Protein AF-A0AAX2A6G3-F1 (afdb_monomer)

Sequence (186 aa):
MTLNGLLEFLHQTSGLFVMLFVLLPIILYLEKKDNIRLNKNKDKYKNYLMSELENGHINSSNDLRRIYGTVLNKRYFFLEDWSNECLIEYSQQKEFDEIKYKILYDTIYNFSVEEPFSTLPEDERNLLEDIKEYKDKDNTIFNEKLIQLSKVVKLRYDKQNKTEKINKYLTYFSIIITTISIFKSI

Mean predicted aligned error: 16.27 Å

Solvent-accessible surface area (backbone atoms only — not comparable to full-atom values): 10393 Å² total; per-residue (Å²): 135,53,76,65,60,54,50,52,49,51,54,56,51,47,52,53,49,48,47,56,70,54,47,46,59,49,51,54,49,49,52,50,50,52,51,53,51,50,50,55,38,50,53,49,35,49,54,51,50,53,52,35,51,75,71,67,65,58,84,41,40,64,43,56,52,51,54,42,38,76,61,42,87,78,70,68,84,55,50,64,62,54,50,52,51,47,53,56,54,51,76,67,40,93,83,65,52,69,66,60,49,48,47,52,48,54,25,57,70,62,43,71,70,69,57,86,49,70,89,44,59,65,74,61,27,54,45,52,52,50,34,64,63,22,62,89,72,35,69,67,63,24,52,54,38,51,52,52,49,52,51,55,52,49,53,50,50,52,52,49,50,51,52,51,52,51,50,52,51,50,51,53,51,49,51,52,51,54,54,53,52,54,66,72,73,108

Structure (mmCIF, N/CA/C/O backbone):
data_AF-A0AAX2A6G3-F1
#
_entry.id   AF-A0AAX2A6G3-F1
#
loop_
_atom_site.group_PDB
_atom_site.id
_atom_site.type_symbol
_atom_site.label_atom_id
_atom_site.label_alt_id
_atom_site.label_comp_id
_atom_site.label_asym_id
_atom_site.label_entity_id
_atom_site.label_seq_id
_atom_site.pdbx_PDB_ins_code
_atom_site.Cartn_x
_atom_site.Cartn_y
_atom_site.Cartn_z
_atom_site.occupancy
_atom_site.B_iso_or_equiv
_atom_site.auth_seq_id
_atom_site.auth_comp_id
_atom_site.auth_asym_id
_atom_site.auth_atom_id
_atom_site.pdbx_PDB_model_num
ATOM 1 N N . MET A 1 1 ? 45.365 -22.986 -26.863 1.00 52.44 1 MET A N 1
ATOM 2 C CA . MET A 1 1 ? 44.795 -21.806 -26.179 1.00 52.44 1 MET A CA 1
ATOM 3 C C . MET A 1 1 ? 45.907 -20.773 -26.071 1.00 52.44 1 MET A C 1
ATOM 5 O O . MET A 1 1 ? 46.951 -21.102 -25.525 1.00 52.44 1 MET A O 1
ATOM 9 N N . THR A 1 2 ? 45.773 -19.612 -26.714 1.00 74.38 2 THR A N 1
ATOM 10 C CA . THR A 1 2 ? 46.826 -18.580 -26.735 1.00 74.38 2 THR A CA 1
ATOM 11 C C . THR A 1 2 ? 46.803 -17.771 -25.437 1.00 74.38 2 THR A C 1
ATOM 13 O O . THR A 1 2 ? 45.750 -17.633 -24.816 1.00 74.38 2 THR A O 1
ATOM 16 N N . LEU A 1 3 ? 47.953 -17.223 -25.029 1.00 65.38 3 LEU A N 1
ATOM 17 C CA . LEU A 1 3 ? 48.085 -16.400 -23.818 1.00 65.38 3 LEU A CA 1
ATOM 18 C C . LEU A 1 3 ? 47.074 -15.235 -23.800 1.00 65.38 3 LEU A C 1
ATOM 20 O O . LEU A 1 3 ? 46.478 -14.950 -22.767 1.00 65.38 3 LEU A O 1
ATOM 24 N N . ASN A 1 4 ? 46.804 -14.648 -24.971 1.00 68.62 4 ASN A N 1
ATOM 25 C CA . ASN A 1 4 ? 45.814 -13.583 -25.147 1.00 68.62 4 ASN A CA 1
ATOM 26 C C . ASN A 1 4 ? 44.370 -14.064 -24.925 1.00 68.62 4 ASN A C 1
ATOM 28 O O . ASN A 1 4 ? 43.600 -13.363 -24.280 1.00 68.62 4 ASN A O 1
ATOM 32 N N . GLY A 1 5 ? 44.016 -15.278 -25.364 1.00 70.06 5 GLY A N 1
ATOM 33 C CA . GLY A 1 5 ? 42.680 -15.839 -25.124 1.00 70.06 5 GLY A CA 1
ATOM 34 C C . GLY A 1 5 ? 42.425 -16.207 -23.656 1.00 70.06 5 GLY A C 1
ATOM 35 O O . GLY A 1 5 ? 41.288 -16.171 -23.196 1.00 70.06 5 GLY A O 1
ATOM 36 N N . LEU A 1 6 ? 43.478 -16.524 -22.894 1.00 58.41 6 LEU A N 1
ATOM 37 C CA . LEU A 1 6 ? 43.386 -16.777 -21.450 1.00 58.41 6 LEU A CA 1
ATOM 38 C C . LEU A 1 6 ? 43.253 -15.465 -20.652 1.00 58.41 6 LEU A C 1
ATOM 40 O O . LEU A 1 6 ? 42.512 -15.414 -19.674 1.00 58.41 6 LEU A O 1
ATOM 44 N N . LEU A 1 7 ? 43.908 -14.393 -21.110 1.00 59.16 7 LEU A N 1
ATOM 45 C CA . LEU A 1 7 ? 43.784 -13.036 -20.565 1.00 59.16 7 LEU A CA 1
ATOM 46 C C . LEU A 1 7 ? 42.401 -12.421 -20.823 1.00 59.16 7 LEU A C 1
ATOM 48 O O . LEU A 1 7 ? 41.815 -11.850 -19.905 1.00 59.16 7 LEU A O 1
ATOM 52 N N . GLU A 1 8 ? 41.852 -12.580 -22.030 1.00 65.19 8 GLU A N 1
ATOM 53 C CA . GLU A 1 8 ? 40.485 -12.151 -22.357 1.00 65.19 8 GLU A CA 1
ATOM 54 C C . GLU A 1 8 ? 39.444 -12.903 -21.521 1.00 65.19 8 GLU A C 1
ATOM 56 O O . GLU A 1 8 ? 38.553 -12.275 -20.948 1.00 65.19 8 GLU A O 1
ATOM 61 N N . PHE A 1 9 ? 39.602 -14.223 -21.360 1.00 63.44 9 PHE A N 1
ATOM 62 C CA . PHE A 1 9 ? 38.735 -15.033 -20.502 1.00 63.44 9 PHE A CA 1
ATOM 63 C C . PHE A 1 9 ? 38.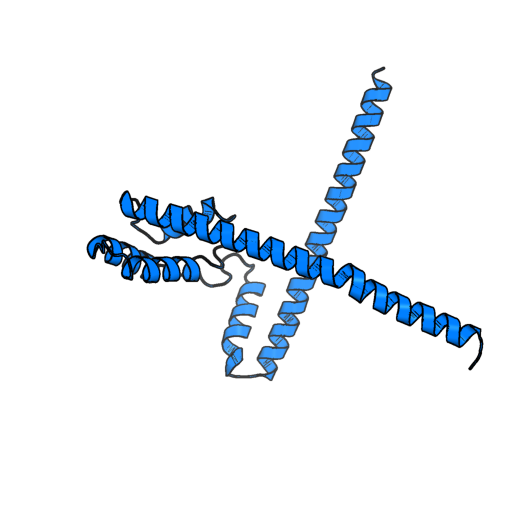796 -14.581 -19.035 1.00 63.44 9 PHE A C 1
ATOM 65 O O . PHE A 1 9 ? 37.751 -14.349 -18.432 1.00 63.44 9 PHE A O 1
ATOM 72 N N . LEU A 1 10 ? 39.996 -14.362 -18.479 1.00 56.12 10 LEU A N 1
ATOM 73 C CA . LEU A 1 10 ? 40.171 -13.863 -17.108 1.00 56.12 10 LEU A CA 1
ATOM 74 C C . LEU A 1 10 ? 39.589 -12.455 -16.906 1.00 56.12 10 LEU A C 1
ATOM 76 O O . LEU A 1 10 ? 39.014 -12.176 -15.850 1.00 56.12 10 LEU A O 1
ATOM 80 N N . HIS A 1 11 ? 39.681 -11.571 -17.903 1.00 59.72 11 HIS A N 1
ATOM 81 C CA . HIS A 1 11 ? 39.050 -10.247 -17.865 1.00 59.72 11 HIS A CA 1
ATOM 82 C C . HIS A 1 11 ? 37.515 -10.331 -17.901 1.00 59.72 11 HIS A C 1
ATOM 84 O O . HIS A 1 11 ? 36.838 -9.610 -17.167 1.00 59.72 11 HIS A O 1
ATOM 90 N N . GLN A 1 12 ? 36.953 -11.244 -18.696 1.00 60.22 12 GLN A N 1
ATOM 91 C CA . GLN A 1 12 ? 35.506 -11.457 -18.777 1.00 60.22 12 GLN A CA 1
ATOM 92 C C . GLN A 1 12 ? 34.946 -12.098 -17.498 1.00 60.22 12 GLN A C 1
ATOM 94 O O . GLN A 1 12 ? 33.915 -11.664 -16.979 1.00 60.22 12 GLN A O 1
ATOM 99 N N . THR A 1 13 ? 35.651 -13.086 -16.936 1.00 57.16 13 THR A N 1
ATOM 100 C CA . THR A 1 13 ? 35.256 -13.733 -15.679 1.00 57.16 13 THR A CA 1
ATOM 101 C C . THR A 1 13 ? 35.457 -12.818 -14.474 1.00 57.16 13 THR A C 1
ATOM 103 O O . THR A 1 13 ? 34.610 -12.807 -13.586 1.00 57.16 13 THR A O 1
ATOM 106 N N . SER A 1 14 ? 36.513 -11.994 -14.436 1.00 57.41 14 SER A N 1
ATOM 107 C CA . SER A 1 14 ? 36.711 -11.023 -13.346 1.00 57.41 14 SER A CA 1
ATOM 108 C C . SER A 1 14 ? 35.650 -9.918 -13.351 1.00 57.41 14 SER A C 1
ATOM 110 O O . SER A 1 14 ? 35.193 -9.527 -12.282 1.00 57.41 14 SER A O 1
ATOM 112 N N . GLY A 1 15 ? 35.163 -9.487 -14.521 1.00 54.59 15 GLY A N 1
ATOM 113 C CA . GLY A 1 15 ? 34.020 -8.571 -14.627 1.00 54.59 15 GLY A CA 1
ATOM 114 C C . GLY A 1 15 ? 32.713 -9.154 -14.069 1.00 54.59 15 GLY A C 1
ATOM 115 O O . GLY A 1 15 ? 31.983 -8.464 -13.355 1.00 54.59 15 GLY A O 1
ATOM 116 N N . LEU A 1 16 ? 32.448 -10.442 -14.321 1.00 55.69 16 LEU A N 1
ATOM 117 C CA . LEU A 1 16 ? 31.322 -11.178 -13.727 1.00 55.69 16 LEU A CA 1
ATOM 118 C C . LEU A 1 16 ? 31.464 -11.315 -12.205 1.00 55.69 16 LEU A C 1
ATOM 120 O O . LEU A 1 16 ? 30.497 -11.093 -11.478 1.00 55.69 16 LEU A O 1
ATOM 124 N N . PHE A 1 17 ? 32.671 -11.607 -11.716 1.00 56.09 17 PHE A N 1
ATOM 125 C CA . PHE A 1 17 ? 32.962 -11.664 -10.281 1.00 56.09 17 PHE A CA 1
ATOM 126 C C . PHE A 1 17 ? 32.774 -10.305 -9.595 1.00 56.09 17 PHE A C 1
ATOM 128 O O . PHE A 1 17 ? 32.207 -10.256 -8.508 1.00 56.09 17 PHE A O 1
ATOM 135 N N . VAL A 1 18 ? 33.176 -9.199 -10.228 1.00 57.62 18 VAL A N 1
ATOM 136 C CA . VAL A 1 18 ? 32.974 -7.842 -9.692 1.00 57.62 18 VAL A CA 1
ATOM 137 C C . VAL A 1 18 ? 31.489 -7.459 -9.672 1.00 57.62 18 VAL A C 1
ATOM 139 O O . VAL A 1 18 ? 31.032 -6.904 -8.675 1.00 57.62 18 VAL A O 1
ATOM 142 N N . MET A 1 19 ? 30.700 -7.808 -10.698 1.00 52.59 19 MET A N 1
ATOM 143 C CA . MET A 1 19 ? 29.236 -7.649 -10.648 1.00 52.59 19 MET A CA 1
ATOM 144 C C . MET A 1 19 ? 28.631 -8.399 -9.453 1.00 52.59 19 MET A C 1
ATOM 146 O O . MET A 1 19 ? 27.850 -7.829 -8.694 1.00 52.59 19 MET A O 1
ATOM 150 N N . LEU A 1 20 ? 29.007 -9.663 -9.259 1.00 55.34 20 LEU A N 1
ATOM 151 C CA . LEU A 1 20 ? 28.413 -10.521 -8.233 1.00 55.34 20 LEU A CA 1
ATOM 152 C C . LEU A 1 20 ? 28.856 -10.139 -6.812 1.00 55.34 20 LEU A C 1
ATOM 154 O O . LEU A 1 20 ? 28.037 -10.152 -5.901 1.00 55.34 20 LEU A O 1
ATOM 158 N N . PHE A 1 21 ? 30.117 -9.746 -6.612 1.00 57.53 21 PHE A N 1
ATOM 159 C CA . PHE A 1 21 ? 30.635 -9.376 -5.289 1.00 57.53 21 PHE A CA 1
ATOM 160 C C . PHE A 1 21 ? 30.382 -7.920 -4.899 1.00 57.53 21 PHE A C 1
ATOM 162 O O . PHE A 1 21 ? 30.335 -7.629 -3.708 1.00 57.53 21 PHE A O 1
ATOM 169 N N . VAL A 1 22 ? 30.223 -7.001 -5.857 1.00 59.84 22 VAL A N 1
ATOM 170 C CA . VAL A 1 22 ? 30.026 -5.573 -5.554 1.00 59.84 22 VAL A CA 1
ATOM 171 C C . VAL A 1 22 ? 28.574 -5.154 -5.740 1.00 59.84 22 VAL A C 1
ATOM 173 O O . VAL A 1 22 ? 28.032 -4.479 -4.869 1.00 59.84 22 VAL A O 1
ATOM 176 N N . LEU A 1 23 ? 27.905 -5.561 -6.824 1.00 49.31 23 LEU A N 1
ATOM 177 C CA . LEU A 1 23 ? 26.532 -5.112 -7.080 1.00 49.31 23 LEU A CA 1
ATOM 178 C C . LEU A 1 23 ? 25.506 -5.904 -6.272 1.00 49.31 23 LEU A C 1
ATOM 180 O O . LEU A 1 23 ? 24.575 -5.294 -5.759 1.00 49.31 23 LEU A O 1
ATOM 184 N N . LEU A 1 24 ? 25.681 -7.219 -6.097 1.00 61.91 24 LEU A N 1
ATOM 185 C CA . LEU A 1 24 ? 24.717 -8.034 -5.346 1.00 61.91 24 LEU A CA 1
ATOM 186 C C . LEU A 1 24 ? 24.540 -7.551 -3.893 1.00 61.91 24 LEU A C 1
ATOM 188 O O . LEU A 1 24 ? 23.396 -7.342 -3.492 1.00 61.91 24 LEU A O 1
ATOM 192 N N . PRO A 1 25 ? 25.601 -7.282 -3.099 1.00 70.44 25 PRO A N 1
ATOM 193 C CA . PRO A 1 25 ? 25.421 -6.796 -1.731 1.00 70.44 25 PRO A CA 1
ATOM 194 C C . PRO A 1 25 ? 24.800 -5.400 -1.680 1.00 70.44 25 PRO A C 1
ATOM 196 O O . PRO A 1 25 ? 24.043 -5.105 -0.760 1.00 70.44 25 PRO A O 1
ATOM 199 N N . ILE A 1 26 ? 25.092 -4.547 -2.669 1.00 63.19 26 ILE A N 1
ATOM 200 C CA . ILE A 1 26 ? 24.497 -3.210 -2.783 1.00 63.19 26 ILE A CA 1
ATOM 201 C C . ILE A 1 26 ? 23.003 -3.321 -3.102 1.00 63.19 26 ILE A C 1
ATOM 203 O O . ILE A 1 26 ? 22.206 -2.652 -2.452 1.00 63.19 26 ILE A O 1
ATOM 207 N N . ILE A 1 27 ? 22.612 -4.183 -4.045 1.00 62.75 27 ILE A N 1
ATOM 208 C CA . ILE A 1 27 ? 21.206 -4.438 -4.394 1.00 62.75 27 ILE A CA 1
ATOM 209 C C . ILE A 1 27 ? 20.456 -4.987 -3.177 1.00 62.75 27 ILE A C 1
ATOM 211 O O . ILE A 1 27 ? 19.450 -4.408 -2.779 1.00 62.75 27 ILE A O 1
ATOM 215 N N . LEU A 1 28 ? 20.997 -6.013 -2.513 1.00 66.81 28 LEU A N 1
ATOM 216 C CA . LEU A 1 28 ? 20.405 -6.584 -1.298 1.00 66.81 28 LEU A CA 1
ATOM 217 C C . LEU A 1 28 ? 20.310 -5.556 -0.158 1.00 66.81 28 LEU A C 1
ATOM 219 O O . LEU A 1 28 ? 19.337 -5.539 0.595 1.00 66.81 28 LEU A O 1
ATOM 223 N N . TYR A 1 29 ? 21.303 -4.672 -0.017 1.00 68.81 29 TYR A N 1
ATOM 224 C CA . TYR A 1 29 ? 21.274 -3.591 0.968 1.00 68.81 29 TYR A CA 1
ATOM 225 C C . TYR A 1 29 ? 20.196 -2.547 0.651 1.00 68.81 29 TYR A C 1
ATOM 227 O O . TYR A 1 29 ? 19.503 -2.091 1.563 1.00 68.81 29 TYR A O 1
ATOM 235 N N . LEU A 1 30 ? 20.038 -2.176 -0.622 1.00 59.38 30 LEU A N 1
ATOM 236 C CA . LEU A 1 30 ? 19.003 -1.246 -1.072 1.00 59.38 30 LEU A CA 1
ATOM 237 C C . LEU A 1 30 ? 17.604 -1.841 -0.880 1.00 59.38 30 LEU A C 1
ATOM 239 O O . LEU A 1 30 ? 16.772 -1.189 -0.256 1.00 59.38 30 LEU A O 1
ATOM 243 N N . GLU A 1 31 ? 17.379 -3.096 -1.279 1.00 61.12 31 GLU A N 1
ATOM 244 C CA . GLU A 1 31 ? 16.120 -3.814 -1.029 1.00 61.12 31 GLU A CA 1
ATOM 245 C C . GLU A 1 31 ? 15.804 -3.886 0.465 1.00 61.12 31 GLU A C 1
ATOM 247 O O . GLU A 1 31 ? 14.692 -3.584 0.897 1.00 61.12 31 GLU A O 1
ATOM 252 N N . LYS A 1 32 ? 16.800 -4.224 1.293 1.00 68.38 32 LYS A N 1
ATOM 253 C CA . LYS A 1 32 ? 16.634 -4.250 2.748 1.00 68.38 32 LYS A CA 1
ATOM 254 C C . LYS A 1 32 ? 16.262 -2.873 3.293 1.00 68.38 32 LYS A C 1
ATOM 256 O O . LYS A 1 32 ? 15.383 -2.772 4.145 1.00 68.38 32 LYS A O 1
ATOM 261 N N . LYS A 1 33 ? 16.915 -1.810 2.824 1.00 70.88 33 LYS A N 1
ATOM 262 C CA . LYS A 1 33 ? 16.634 -0.431 3.242 1.00 70.88 33 LYS A CA 1
ATOM 263 C C . LYS A 1 33 ? 15.226 0.006 2.837 1.00 70.88 33 LYS A C 1
ATOM 265 O O . LYS A 1 33 ? 14.540 0.631 3.649 1.00 70.88 33 LYS A O 1
ATOM 270 N N . ASP A 1 34 ? 14.797 -0.333 1.628 1.00 67.06 34 ASP A N 1
ATOM 271 C CA . ASP A 1 34 ? 13.462 -0.014 1.131 1.00 67.06 34 ASP A CA 1
ATOM 272 C C . ASP A 1 34 ? 12.386 -0.789 1.897 1.00 67.06 34 ASP A C 1
ATOM 274 O O . ASP A 1 34 ? 11.416 -0.181 2.349 1.00 67.06 34 ASP A O 1
ATOM 278 N N . ASN A 1 35 ? 12.613 -2.073 2.185 1.00 69.06 35 ASN A N 1
ATOM 279 C CA . ASN A 1 35 ? 11.739 -2.879 3.042 1.00 69.06 35 ASN A CA 1
ATOM 280 C C . ASN A 1 35 ? 11.655 -2.328 4.475 1.00 69.06 35 ASN A C 1
ATOM 282 O O . ASN A 1 35 ? 10.565 -2.210 5.032 1.00 69.06 35 ASN A O 1
ATOM 286 N N . ILE A 1 36 ? 12.780 -1.913 5.071 1.00 76.06 36 ILE A N 1
ATOM 287 C CA . ILE A 1 36 ? 12.792 -1.268 6.398 1.00 76.06 36 ILE A CA 1
ATOM 288 C C . ILE A 1 36 ? 11.977 0.029 6.374 1.00 76.06 36 ILE A C 1
ATOM 290 O O . ILE A 1 36 ? 11.212 0.308 7.299 1.00 76.06 36 ILE A O 1
ATOM 294 N N . ARG A 1 37 ? 12.132 0.842 5.324 1.00 78.81 37 ARG A N 1
ATOM 295 C CA . ARG A 1 37 ? 11.383 2.092 5.171 1.00 78.81 37 ARG A CA 1
ATOM 296 C C . ARG A 1 37 ? 9.889 1.830 4.993 1.00 78.81 37 ARG A C 1
ATOM 298 O O . ARG A 1 37 ? 9.089 2.549 5.590 1.00 78.81 37 ARG A O 1
ATOM 305 N N . LEU A 1 38 ? 9.527 0.826 4.197 1.00 80.88 38 LEU A N 1
ATOM 306 C CA . LEU A 1 38 ? 8.145 0.423 3.966 1.00 80.88 38 LEU A CA 1
ATOM 307 C C . LEU A 1 38 ? 7.486 -0.034 5.270 1.00 80.88 38 LEU A C 1
ATOM 309 O O . LEU A 1 38 ? 6.436 0.496 5.621 1.00 80.88 38 LEU A O 1
ATOM 313 N N . ASN A 1 39 ? 8.149 -0.905 6.034 1.00 82.69 39 ASN A N 1
ATOM 314 C CA . ASN A 1 39 ? 7.663 -1.360 7.339 1.00 82.69 39 ASN A CA 1
ATOM 315 C C . ASN A 1 39 ? 7.499 -0.196 8.321 1.00 82.69 39 ASN A C 1
ATOM 317 O O . ASN A 1 39 ? 6.451 -0.047 8.936 1.00 82.69 39 ASN A O 1
ATOM 321 N N . LYS A 1 40 ? 8.478 0.714 8.391 1.00 89.00 40 LYS A N 1
ATOM 322 C CA . LYS A 1 40 ? 8.371 1.907 9.244 1.00 89.00 40 LYS A CA 1
ATOM 323 C C . LYS A 1 40 ? 7.188 2.801 8.860 1.00 89.00 40 LYS A C 1
ATOM 325 O O . LYS A 1 40 ? 6.583 3.434 9.723 1.00 89.00 40 LYS A O 1
ATOM 330 N N . ASN A 1 41 ? 6.885 2.911 7.569 1.00 88.06 41 ASN A N 1
ATOM 331 C CA . ASN A 1 41 ? 5.723 3.658 7.101 1.00 88.06 41 ASN A CA 1
ATOM 332 C C . ASN A 1 41 ? 4.424 2.926 7.447 1.00 88.06 41 ASN A C 1
ATOM 334 O O . ASN A 1 41 ? 3.501 3.562 7.939 1.00 88.06 41 ASN A O 1
ATOM 338 N N . LYS A 1 42 ? 4.375 1.605 7.278 1.00 89.88 42 LYS A N 1
ATOM 339 C CA . LYS A 1 42 ? 3.242 0.781 7.700 1.00 89.88 42 LYS A CA 1
ATOM 340 C C . LYS A 1 42 ? 2.935 0.954 9.189 1.00 89.88 42 LYS A C 1
ATOM 342 O O . LYS A 1 42 ? 1.797 1.252 9.537 1.00 89.88 42 LYS A O 1
ATOM 347 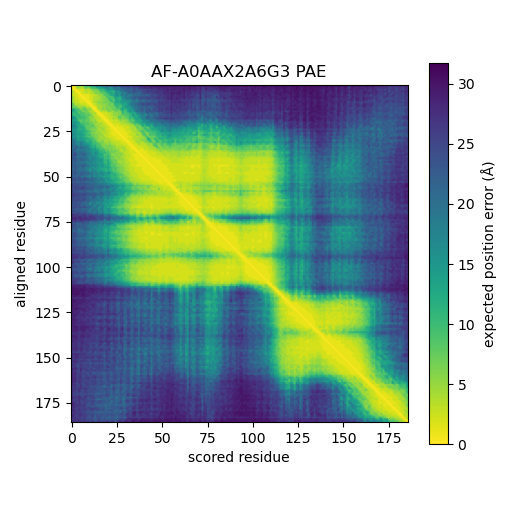N N . ASP A 1 43 ? 3.954 0.900 10.047 1.00 92.31 43 ASP A N 1
ATOM 348 C CA . ASP A 1 43 ? 3.798 1.119 11.491 1.00 92.31 43 ASP A CA 1
ATOM 349 C C . ASP A 1 43 ? 3.250 2.517 11.804 1.00 92.31 43 ASP A C 1
ATOM 351 O O . ASP A 1 43 ? 2.357 2.680 12.633 1.00 92.31 43 ASP A O 1
ATOM 355 N N . LYS A 1 44 ? 3.750 3.551 11.113 1.00 92.94 44 LYS A N 1
ATOM 356 C CA . LYS A 1 44 ? 3.218 4.915 11.253 1.00 92.94 44 LYS A CA 1
ATOM 357 C C . LYS A 1 44 ? 1.755 4.998 10.841 1.00 92.94 44 LYS A C 1
ATOM 359 O O . LYS A 1 44 ? 0.976 5.623 11.551 1.00 92.94 44 LYS A O 1
ATOM 364 N N . TYR A 1 45 ? 1.405 4.402 9.704 1.00 93.56 45 TYR A N 1
ATOM 365 C CA . TYR A 1 45 ? 0.036 4.374 9.207 1.00 93.56 45 TYR A CA 1
ATOM 366 C C . TYR A 1 45 ? -0.898 3.717 10.218 1.00 93.56 45 TYR A C 1
ATOM 368 O O . TYR A 1 45 ? -1.875 4.341 10.621 1.00 93.56 45 TYR A O 1
ATOM 376 N N . LYS A 1 46 ? -0.538 2.526 10.702 1.00 92.56 46 LYS A N 1
ATOM 377 C CA . LYS A 1 46 ? -1.274 1.811 11.743 1.00 92.56 46 LYS A CA 1
ATOM 378 C C . LYS A 1 46 ? -1.477 2.670 12.990 1.00 92.56 46 LYS A C 1
ATOM 380 O O . LYS A 1 46 ? -2.603 2.822 13.448 1.00 92.56 46 LYS A O 1
ATOM 385 N N . ASN A 1 47 ? -0.412 3.275 13.513 1.00 93.12 47 ASN A N 1
ATOM 386 C CA . ASN A 1 47 ? -0.501 4.095 14.723 1.00 93.12 47 ASN A CA 1
ATOM 387 C C . ASN A 1 47 ? -1.417 5.313 14.535 1.00 93.12 47 ASN A C 1
ATOM 389 O O . ASN A 1 47 ? -2.206 5.629 15.423 1.00 93.12 47 ASN A O 1
ATOM 393 N N . TYR A 1 48 ? -1.345 5.983 13.380 1.00 93.31 48 TYR A N 1
ATOM 394 C CA . TYR A 1 48 ? -2.248 7.092 13.075 1.00 93.31 48 TYR A CA 1
ATOM 395 C C . TYR A 1 48 ? -3.692 6.632 12.905 1.00 93.31 48 TYR A C 1
ATOM 397 O O . TYR A 1 48 ? -4.591 7.288 13.418 1.00 93.31 48 TYR A O 1
ATOM 405 N N . LEU A 1 49 ? -3.914 5.513 12.215 1.00 93.56 49 LEU A N 1
ATOM 406 C CA . LEU A 1 49 ? -5.247 4.961 12.015 1.00 93.56 49 LEU A CA 1
ATOM 407 C C . LEU A 1 49 ? -5.902 4.608 13.353 1.00 93.56 49 LEU A C 1
ATOM 409 O O . LEU A 1 49 ? -7.033 5.011 13.596 1.00 93.56 49 LEU A O 1
ATOM 413 N N . MET A 1 50 ? -5.177 3.928 14.245 1.00 91.25 50 MET A N 1
ATOM 414 C CA . MET A 1 50 ? -5.690 3.584 15.573 1.00 91.25 50 MET A CA 1
ATOM 415 C C . MET A 1 50 ? -5.979 4.830 16.411 1.00 91.25 50 MET A C 1
ATOM 417 O O . MET A 1 50 ? -7.042 4.923 17.015 1.00 91.25 50 MET A O 1
ATOM 421 N N . SER A 1 51 ? -5.091 5.826 16.388 1.00 91.75 51 SER A N 1
ATOM 422 C CA . SER A 1 51 ? -5.315 7.079 17.114 1.00 91.75 51 SER A CA 1
ATOM 423 C C . SER A 1 51 ? -6.535 7.849 16.592 1.00 91.75 51 SER A C 1
ATOM 425 O O . SER A 1 51 ? -7.340 8.345 17.377 1.00 91.75 51 SER A O 1
ATOM 427 N N . GLU A 1 52 ? -6.718 7.936 15.274 1.00 91.75 52 GLU A N 1
ATOM 428 C CA . GLU A 1 52 ? -7.882 8.605 14.682 1.00 91.75 52 GLU A CA 1
ATOM 429 C C . GLU A 1 52 ? -9.180 7.822 14.933 1.00 91.75 52 GLU A C 1
ATOM 431 O O . GLU A 1 52 ? -10.229 8.437 15.120 1.00 91.75 52 GLU A O 1
ATOM 436 N N . LEU A 1 53 ? -9.118 6.486 15.000 1.00 91.06 53 LEU A N 1
ATOM 437 C CA . LEU A 1 53 ? -10.248 5.642 15.397 1.00 91.06 53 LEU A CA 1
ATOM 438 C C . LEU A 1 53 ? -10.639 5.888 16.859 1.00 91.06 53 LEU A C 1
ATOM 440 O O . LEU A 1 53 ? -11.819 6.037 17.170 1.00 91.06 53 LEU A O 1
ATOM 444 N N . GLU A 1 54 ? -9.655 5.960 17.758 1.00 88.44 54 GLU A N 1
ATOM 445 C CA . GLU A 1 54 ? -9.873 6.238 19.180 1.00 88.44 54 GLU A CA 1
ATOM 446 C C . GLU A 1 54 ? -10.503 7.611 19.417 1.00 88.44 54 GLU A C 1
ATOM 448 O O . GLU A 1 54 ? -11.380 7.734 20.272 1.00 88.44 54 GLU A O 1
ATOM 453 N N . ASN A 1 55 ? -10.107 8.605 18.620 1.00 89.00 55 ASN A N 1
ATOM 454 C CA . ASN A 1 55 ? -10.630 9.968 18.674 1.00 89.00 55 ASN A CA 1
ATOM 455 C C . ASN A 1 55 ? -11.966 10.153 17.926 1.00 89.00 55 ASN A C 1
ATOM 457 O O . ASN A 1 55 ? -12.528 11.246 17.950 1.00 89.00 55 ASN A O 1
ATOM 461 N N . GLY A 1 56 ? -12.489 9.119 17.253 1.00 85.62 56 GLY A N 1
ATOM 462 C CA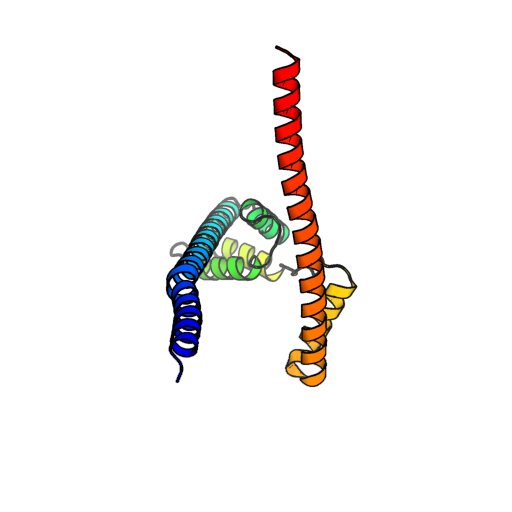 . GLY A 1 56 ? -13.749 9.202 16.501 1.00 85.62 56 GLY A CA 1
ATOM 463 C C . GLY A 1 56 ? -13.658 10.020 15.204 1.00 85.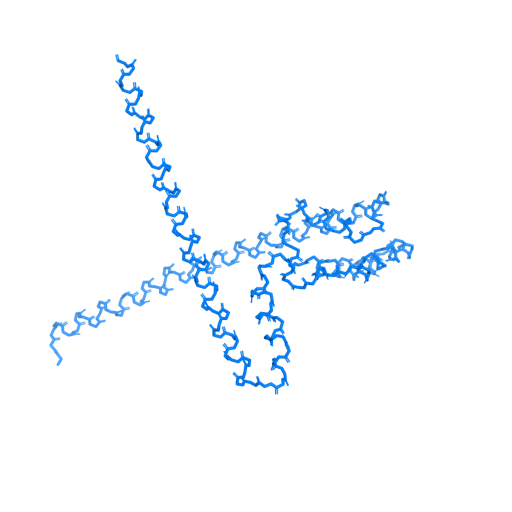62 56 GLY A C 1
ATOM 464 O O . GLY A 1 56 ? -14.656 10.566 14.737 1.00 85.62 56 GLY A O 1
ATOM 465 N N . HIS A 1 57 ? -12.467 10.127 14.613 1.00 88.56 57 HIS A N 1
ATOM 466 C CA . HIS A 1 57 ? -12.211 10.891 13.385 1.00 88.56 57 HIS A CA 1
ATOM 467 C C . HIS A 1 57 ? -12.291 10.049 12.100 1.00 88.56 57 HIS A C 1
ATOM 469 O O . HIS A 1 57 ? -11.966 10.545 11.019 1.00 88.56 57 HIS A O 1
ATOM 475 N N . ILE A 1 58 ? -12.704 8.783 12.195 1.00 88.25 58 ILE A N 1
ATOM 476 C CA . ILE A 1 58 ? -12.878 7.886 11.047 1.00 88.25 58 ILE A CA 1
ATOM 477 C C . ILE A 1 58 ? -14.366 7.719 10.783 1.00 88.25 58 ILE A C 1
ATOM 479 O O . ILE A 1 58 ? -15.056 7.057 11.550 1.00 88.25 58 ILE A O 1
ATOM 483 N N . ASN A 1 59 ? -14.842 8.313 9.690 1.00 81.81 59 ASN A N 1
ATOM 484 C CA . ASN A 1 59 ? -16.246 8.224 9.289 1.00 81.81 59 ASN A CA 1
ATOM 485 C C . ASN A 1 59 ? -16.416 7.787 7.827 1.00 81.81 59 ASN A C 1
ATOM 487 O O . ASN A 1 59 ? -17.527 7.488 7.395 1.00 81.81 59 ASN A O 1
ATOM 491 N N . SER A 1 60 ? -15.337 7.794 7.037 1.00 84.62 60 SER A N 1
ATOM 492 C CA . SER A 1 60 ? -15.392 7.523 5.603 1.00 84.62 60 SER A CA 1
ATOM 493 C C . SER A 1 60 ? -14.082 6.968 5.041 1.00 84.62 60 SER A C 1
ATOM 495 O O . SER A 1 60 ? -12.994 7.174 5.583 1.00 84.62 60 SER A O 1
ATOM 497 N N . SER A 1 61 ? -14.161 6.338 3.871 1.00 83.38 61 SER A N 1
ATOM 498 C CA . SER A 1 61 ? -12.996 5.882 3.102 1.00 83.38 61 SER A CA 1
ATOM 499 C C . SER A 1 61 ? -12.028 7.019 2.727 1.00 83.38 61 SER A C 1
ATOM 501 O O . SER A 1 61 ? -10.828 6.787 2.558 1.00 83.38 61 SER A O 1
ATOM 503 N N . ASN A 1 62 ? -12.502 8.269 2.662 1.00 84.75 62 ASN A N 1
ATOM 504 C CA . ASN A 1 62 ? -11.647 9.443 2.469 1.00 84.75 62 ASN A CA 1
ATOM 505 C C . ASN A 1 62 ? -10.724 9.703 3.666 1.00 84.75 62 ASN A C 1
ATOM 507 O O . ASN A 1 62 ? -9.601 10.174 3.473 1.00 84.75 62 ASN A O 1
ATOM 511 N N . ASP A 1 63 ? -11.145 9.349 4.880 1.00 87.56 63 ASP A N 1
ATOM 512 C CA . ASP A 1 63 ? -10.310 9.466 6.076 1.00 87.56 63 ASP A CA 1
ATOM 513 C C . ASP A 1 63 ? -9.135 8.488 6.010 1.00 87.56 63 ASP A C 1
ATOM 515 O O . ASP A 1 63 ? -7.998 8.879 6.273 1.00 87.56 63 ASP A O 1
ATOM 519 N N . LEU A 1 64 ? -9.365 7.265 5.514 1.00 88.12 64 LEU A N 1
ATOM 520 C CA . LEU A 1 64 ? -8.294 6.297 5.243 1.00 88.12 64 LEU A CA 1
ATOM 521 C C . LEU A 1 64 ? -7.276 6.860 4.242 1.00 88.12 64 LEU A C 1
ATOM 523 O O . LEU A 1 64 ? -6.067 6.784 4.470 1.00 88.12 64 LEU A O 1
ATOM 527 N N . ARG A 1 65 ? -7.747 7.494 3.160 1.00 85.31 65 ARG A N 1
ATOM 528 C CA . ARG A 1 65 ? -6.881 8.139 2.153 1.00 85.31 65 ARG A CA 1
ATOM 529 C C . ARG A 1 65 ? -6.104 9.318 2.726 1.00 85.31 65 ARG A C 1
ATOM 531 O O . ARG A 1 65 ? -4.935 9.498 2.381 1.00 85.31 65 ARG A O 1
ATOM 538 N N . ARG A 1 66 ? -6.726 10.127 3.586 1.00 87.88 66 ARG A N 1
ATOM 539 C CA . ARG A 1 66 ? -6.071 11.247 4.274 1.00 87.88 66 ARG A CA 1
ATOM 540 C C . ARG A 1 66 ? -4.953 10.733 5.176 1.00 87.88 66 ARG A C 1
ATOM 542 O O . ARG A 1 66 ? -3.822 11.192 5.038 1.00 87.88 66 ARG A O 1
ATOM 549 N N . ILE A 1 67 ? -5.253 9.759 6.034 1.00 88.75 67 ILE A N 1
ATOM 550 C CA . ILE A 1 67 ? -4.301 9.154 6.978 1.00 88.75 67 ILE A CA 1
ATOM 551 C C . ILE A 1 67 ? -3.157 8.466 6.230 1.00 88.75 67 ILE A C 1
ATOM 553 O O . ILE A 1 67 ? -1.990 8.630 6.567 1.00 88.75 67 ILE A O 1
ATOM 557 N N . TYR A 1 68 ? -3.451 7.739 5.158 1.00 85.56 68 TYR A N 1
ATOM 558 C CA . TYR A 1 68 ? -2.405 7.135 4.339 1.00 85.56 68 TYR A CA 1
ATOM 559 C C . TYR A 1 68 ? -1.560 8.189 3.616 1.00 85.56 68 TYR A C 1
ATOM 561 O O . TYR A 1 68 ? -0.338 8.070 3.547 1.00 85.56 68 TYR A O 1
ATOM 569 N N . GLY A 1 69 ? -2.196 9.254 3.123 1.00 80.69 69 GLY A N 1
ATOM 570 C CA . GLY A 1 69 ? -1.547 10.369 2.438 1.00 80.69 69 GLY A CA 1
ATOM 571 C C . GLY A 1 69 ? -0.547 11.148 3.300 1.00 80.69 69 GLY A C 1
ATOM 572 O O . GLY A 1 69 ? 0.404 11.706 2.753 1.00 80.69 69 GLY A O 1
ATOM 573 N N . THR A 1 70 ? -0.722 11.181 4.628 1.00 83.81 70 THR A N 1
ATOM 574 C CA . THR A 1 70 ? 0.259 11.797 5.545 1.00 83.81 70 THR A CA 1
ATOM 575 C C . THR A 1 70 ? 1.511 10.938 5.724 1.00 83.81 70 THR A C 1
ATOM 577 O O . THR A 1 70 ? 2.585 11.461 6.022 1.00 83.81 70 THR A O 1
ATOM 580 N N . VAL A 1 71 ? 1.397 9.625 5.515 1.00 82.94 71 VAL A N 1
ATOM 581 C CA . VAL A 1 71 ? 2.489 8.659 5.684 1.00 82.94 71 VAL A CA 1
ATOM 582 C C . VAL A 1 71 ? 3.222 8.391 4.369 1.00 82.94 71 VAL A C 1
ATOM 584 O O . VAL A 1 71 ? 4.452 8.290 4.344 1.00 82.94 71 VAL A O 1
ATOM 587 N N . LEU A 1 72 ? 2.480 8.2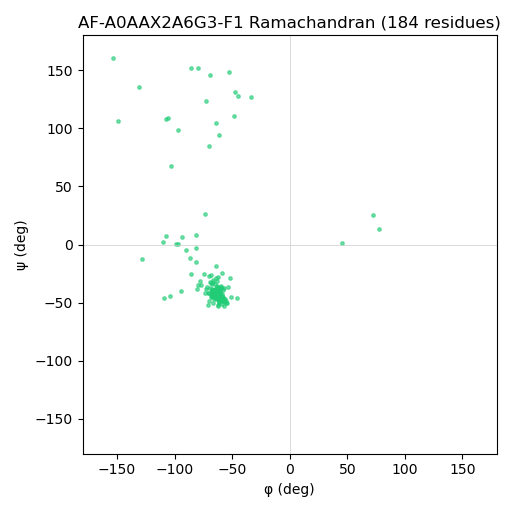92 3.268 1.00 77.06 72 LEU A N 1
ATOM 588 C CA . LEU A 1 72 ? 2.977 8.011 1.927 1.00 77.06 72 LEU A CA 1
ATOM 589 C C . LEU A 1 72 ? 2.404 9.025 0.934 1.00 77.06 72 LEU A C 1
ATOM 591 O O . LEU A 1 72 ? 1.209 9.297 0.917 1.00 77.06 72 LEU A O 1
ATOM 595 N N . ASN A 1 73 ? 3.254 9.556 0.050 1.00 61.12 73 ASN A N 1
ATOM 596 C CA . ASN A 1 73 ? 2.850 10.519 -0.978 1.00 61.12 73 ASN A CA 1
ATOM 597 C C . ASN A 1 73 ? 1.816 9.908 -1.947 1.00 61.12 73 ASN A C 1
ATOM 599 O O . ASN A 1 73 ? 2.202 9.265 -2.921 1.00 61.12 73 ASN A O 1
ATOM 603 N N . LYS A 1 74 ? 0.522 10.125 -1.660 1.00 59.62 74 LYS A N 1
ATOM 604 C CA . LYS A 1 74 ? -0.710 9.985 -2.479 1.00 59.62 74 LYS A CA 1
ATOM 605 C C . LYS A 1 74 ? -0.910 8.726 -3.351 1.00 59.62 74 LYS A C 1
ATOM 607 O O . LYS A 1 74 ? -1.918 8.634 -4.039 1.00 59.62 74 LYS A O 1
ATOM 612 N N . ARG A 1 75 ? -0.001 7.749 -3.348 1.00 63.97 75 ARG A N 1
ATOM 613 C CA . ARG A 1 75 ? -0.129 6.486 -4.095 1.00 63.97 75 ARG A CA 1
ATOM 614 C C . ARG A 1 75 ? -0.665 5.394 -3.174 1.00 63.97 75 ARG A C 1
ATOM 616 O O . ARG A 1 75 ? 0.104 4.791 -2.428 1.00 63.97 75 ARG A O 1
ATOM 623 N N . TYR A 1 76 ? -1.969 5.138 -3.243 1.00 68.50 76 TYR A N 1
ATOM 624 C CA . TYR A 1 76 ? -2.732 4.256 -2.343 1.00 68.50 76 TYR A CA 1
ATOM 625 C C . TYR A 1 76 ? -2.502 2.746 -2.539 1.00 68.50 76 TYR A C 1
ATOM 627 O O . TYR A 1 76 ? -3.374 1.950 -2.220 1.00 68.50 76 TYR A O 1
ATOM 635 N N . PHE A 1 77 ? -1.333 2.346 -3.047 1.00 72.00 77 PHE A N 1
ATOM 636 C CA . PHE A 1 77 ? -1.046 0.968 -3.457 1.00 72.00 77 PHE A CA 1
ATOM 637 C C . PHE A 1 77 ? -1.241 -0.063 -2.335 1.00 72.00 77 PHE A C 1
ATOM 639 O O . PHE A 1 77 ? -1.729 -1.149 -2.604 1.00 72.00 77 PHE A O 1
ATOM 646 N N . PHE A 1 78 ? -0.896 0.287 -1.092 1.00 79.62 78 PHE A N 1
ATOM 647 C CA . PHE A 1 78 ? -1.005 -0.614 0.061 1.00 79.62 78 PHE A CA 1
ATOM 648 C C . PHE A 1 78 ? -2.144 -0.244 1.017 1.00 79.62 78 PHE A C 1
ATOM 650 O O . PHE A 1 78 ? -2.206 -0.774 2.122 1.00 79.62 78 PHE A O 1
ATOM 657 N N . LEU A 1 79 ? -2.995 0.721 0.653 1.00 83.94 79 LEU A N 1
ATOM 658 C CA . LEU A 1 79 ? -3.982 1.264 1.586 1.00 83.94 79 LEU A CA 1
ATOM 659 C C . LEU A 1 79 ? -4.972 0.186 2.033 1.00 83.94 79 LEU A C 1
ATOM 661 O O . LEU A 1 79 ? -5.200 0.041 3.228 1.00 83.94 79 LEU A O 1
ATOM 665 N N . GLU A 1 80 ? -5.508 -0.590 1.096 1.00 84.38 80 GLU A N 1
ATOM 666 C CA . GLU A 1 80 ? -6.444 -1.674 1.398 1.00 84.38 80 GLU A CA 1
ATOM 667 C C . GLU A 1 80 ? -5.792 -2.760 2.266 1.00 84.38 80 GLU A C 1
ATOM 669 O O . GLU A 1 80 ? -6.286 -3.039 3.358 1.00 84.38 80 GLU A O 1
ATOM 674 N N . ASP A 1 81 ? -4.642 -3.295 1.841 1.00 86.19 81 ASP A N 1
ATOM 675 C CA . ASP A 1 81 ? -3.910 -4.332 2.580 1.00 86.19 81 ASP A CA 1
ATOM 676 C C . ASP A 1 81 ? -3.596 -3.891 4.013 1.00 86.19 81 ASP A C 1
ATOM 678 O O . ASP A 1 81 ? -3.918 -4.584 4.976 1.00 86.19 81 ASP A O 1
ATOM 682 N N . TRP A 1 82 ? -3.019 -2.698 4.182 1.00 90.88 82 TRP A N 1
ATOM 683 C CA . TRP A 1 82 ? -2.644 -2.201 5.505 1.00 90.88 82 TRP A CA 1
ATOM 684 C C . TRP A 1 82 ? -3.857 -1.878 6.377 1.00 90.88 82 TRP A C 1
ATOM 686 O O . TRP A 1 82 ? -3.784 -2.057 7.593 1.00 90.88 82 TRP A O 1
ATOM 696 N N . SER A 1 83 ? -4.966 -1.423 5.785 1.00 91.00 83 SER A N 1
ATOM 697 C CA . SER A 1 83 ? -6.215 -1.200 6.526 1.00 91.00 83 SER A CA 1
ATOM 698 C C . SER A 1 83 ? -6.810 -2.519 7.014 1.00 91.00 83 SER A C 1
ATOM 700 O O . SER A 1 83 ? -7.201 -2.623 8.175 1.00 91.00 83 SER A O 1
ATOM 702 N N . ASN A 1 84 ? -6.838 -3.542 6.155 1.00 89.62 84 ASN A N 1
ATOM 703 C CA . ASN A 1 84 ? -7.321 -4.878 6.503 1.00 89.62 84 ASN A CA 1
ATOM 704 C C . ASN A 1 84 ? -6.465 -5.526 7.596 1.00 89.62 84 ASN A C 1
ATOM 706 O O . ASN A 1 84 ? -6.999 -6.125 8.526 1.00 89.62 84 ASN A O 1
ATOM 710 N N . GLU A 1 85 ? -5.144 -5.357 7.543 1.00 90.69 85 GLU A N 1
ATOM 711 C CA . GLU A 1 85 ? -4.266 -5.809 8.624 1.00 90.69 85 GLU A CA 1
ATOM 712 C C . GLU A 1 85 ? -4.584 -5.110 9.952 1.00 90.69 85 GLU A C 1
ATOM 714 O O . GLU A 1 85 ? -4.686 -5.772 10.983 1.00 90.69 85 GLU A O 1
ATOM 719 N N . CYS A 1 86 ? -4.828 -3.796 9.928 1.00 91.31 86 CYS A N 1
ATOM 720 C CA . CYS A 1 86 ? -5.246 -3.055 11.118 1.00 91.31 86 CYS A CA 1
ATOM 721 C C . CYS A 1 86 ? -6.581 -3.567 11.676 1.00 91.31 86 CYS A C 1
ATOM 723 O O . CYS A 1 86 ? -6.722 -3.697 12.889 1.00 91.31 86 CYS A O 1
ATOM 725 N N . LEU A 1 87 ? -7.548 -3.889 10.813 1.00 91.69 87 LEU A N 1
ATOM 726 C CA . LEU A 1 87 ? -8.834 -4.462 11.214 1.00 91.69 87 LEU A CA 1
ATOM 727 C C . LEU A 1 87 ? -8.662 -5.823 11.908 1.00 91.69 87 LEU A C 1
ATOM 729 O O . LEU A 1 87 ? -9.266 -6.065 12.956 1.00 91.69 87 LEU A O 1
ATOM 733 N N . ILE A 1 88 ? -7.820 -6.697 11.347 1.00 90.50 88 ILE A N 1
ATOM 734 C CA . ILE A 1 88 ? -7.503 -8.007 11.933 1.00 90.50 88 ILE A CA 1
ATOM 735 C C . ILE A 1 88 ? -6.851 -7.820 13.304 1.00 90.50 88 ILE A C 1
ATOM 737 O O . ILE A 1 88 ? -7.289 -8.424 14.281 1.00 90.50 88 ILE A O 1
ATOM 741 N N . GLU A 1 89 ? -5.843 -6.959 13.409 1.00 90.50 89 GLU A N 1
ATOM 742 C CA . GLU A 1 89 ? -5.166 -6.698 14.679 1.00 90.50 89 GLU A CA 1
ATOM 743 C C . GLU A 1 89 ? -6.101 -6.076 15.719 1.00 90.50 89 GLU A C 1
ATOM 745 O O . GLU A 1 89 ? -6.029 -6.441 16.891 1.00 90.50 89 GLU A O 1
ATOM 750 N N . TYR A 1 90 ? -7.004 -5.180 15.305 1.00 89.75 90 TYR A N 1
ATOM 751 C CA . TYR A 1 90 ? -8.005 -4.586 16.192 1.00 89.75 90 TYR A CA 1
ATOM 752 C C . TYR A 1 90 ? -8.939 -5.651 16.779 1.00 89.75 90 TYR A C 1
ATOM 754 O O . TYR A 1 90 ? -9.209 -5.642 17.978 1.00 89.75 90 TYR A O 1
ATOM 762 N N . SER A 1 91 ? -9.357 -6.633 15.968 1.00 89.50 91 SER A N 1
ATOM 763 C CA . SER A 1 91 ? -10.192 -7.758 16.424 1.00 89.50 91 SER A CA 1
ATOM 764 C C . SER A 1 91 ? -9.513 -8.669 17.456 1.00 89.50 91 SER A C 1
ATOM 766 O O . SER A 1 91 ? -10.187 -9.413 18.163 1.00 89.50 91 SER A O 1
ATOM 768 N N . GLN A 1 92 ? -8.182 -8.609 17.559 1.00 90.50 92 GLN A N 1
ATOM 769 C CA . GLN A 1 92 ? -7.379 -9.417 18.481 1.00 90.50 92 GLN A CA 1
ATOM 770 C C . GLN A 1 92 ? -6.984 -8.658 19.757 1.00 90.50 92 GLN A C 1
ATOM 772 O O . GLN A 1 92 ? -6.279 -9.208 20.609 1.00 90.50 92 GLN A O 1
ATOM 777 N N . GLN A 1 93 ? -7.394 -7.395 19.906 1.00 87.38 93 GLN A N 1
ATOM 778 C CA . GLN A 1 93 ? -7.073 -6.608 21.093 1.00 87.38 93 GLN A CA 1
ATOM 779 C C . GLN A 1 93 ? -7.812 -7.129 22.329 1.00 87.38 93 GLN A C 1
ATOM 781 O O . GLN A 1 93 ? -8.950 -7.583 22.263 1.00 87.38 93 GLN A O 1
ATOM 786 N N . LYS A 1 94 ? -7.156 -7.031 23.493 1.00 81.31 94 LYS A N 1
ATOM 787 C CA . LYS A 1 94 ? -7.756 -7.424 24.779 1.00 81.31 94 LYS A CA 1
ATOM 788 C C . LYS A 1 94 ? -8.949 -6.543 25.163 1.00 81.31 94 LYS A C 1
ATOM 790 O O . LYS A 1 94 ? -9.884 -7.036 25.782 1.00 81.31 94 LYS A O 1
ATOM 795 N N . GLU A 1 95 ? -8.898 -5.263 24.805 1.00 84.44 95 GLU A N 1
ATOM 796 C CA . GLU A 1 95 ? -9.953 -4.273 25.043 1.00 84.44 95 GLU A CA 1
ATOM 797 C C . GLU A 1 95 ? -10.712 -4.016 23.738 1.00 84.44 95 GLU A C 1
ATOM 799 O O . GLU A 1 95 ? -10.598 -2.963 23.117 1.00 84.44 95 GLU A O 1
ATOM 804 N N . PHE A 1 96 ? -11.435 -5.034 23.277 1.00 88.00 96 PHE A N 1
ATOM 805 C CA . PHE A 1 96 ? -12.191 -4.962 22.033 1.00 88.00 96 PHE A CA 1
ATOM 806 C C . PHE A 1 96 ? -13.440 -4.083 22.184 1.00 88.00 96 PHE A C 1
ATOM 808 O O . PHE A 1 96 ? -14.306 -4.355 23.017 1.00 88.00 96 PHE A O 1
ATOM 815 N N . ASP A 1 97 ? -13.548 -3.061 21.336 1.00 91.25 97 ASP A N 1
ATOM 816 C CA . ASP A 1 97 ? -14.733 -2.214 21.199 1.00 91.25 97 ASP A CA 1
ATOM 817 C C . ASP A 1 97 ? -15.447 -2.550 19.881 1.00 91.25 97 ASP A C 1
ATOM 819 O O . ASP A 1 97 ? -14.976 -2.231 18.785 1.00 91.25 97 ASP A O 1
ATOM 823 N N . GLU A 1 98 ? -16.603 -3.205 19.995 1.00 90.69 98 GLU A N 1
ATOM 824 C CA . GLU A 1 98 ? -17.401 -3.663 18.854 1.00 90.69 98 GLU A CA 1
ATOM 825 C C . GLU A 1 98 ? -17.908 -2.502 17.984 1.00 90.69 98 GLU A C 1
ATOM 827 O O . GLU A 1 98 ? -18.012 -2.638 16.763 1.00 90.69 98 GLU A O 1
ATOM 832 N N . ILE A 1 99 ? -18.175 -1.33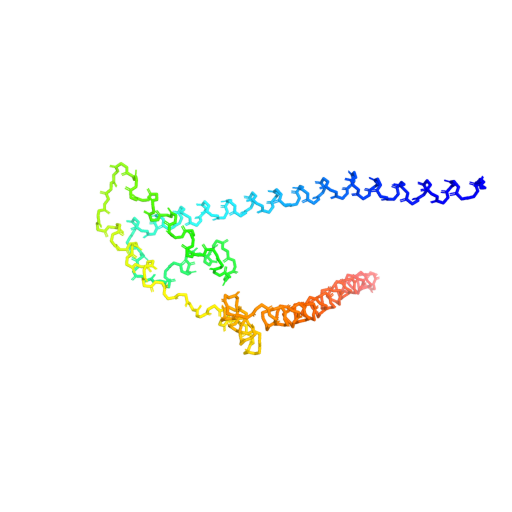6 18.582 1.00 90.94 99 ILE A N 1
ATOM 833 C CA . ILE A 1 99 ? -18.657 -0.157 17.856 1.00 90.94 99 ILE A CA 1
ATOM 834 C C . ILE A 1 99 ? -17.532 0.387 16.980 1.00 90.94 99 ILE A C 1
ATOM 836 O O . ILE A 1 99 ? -17.727 0.603 15.783 1.00 90.94 99 ILE A O 1
ATOM 840 N N . LYS A 1 100 ? -16.338 0.563 17.553 1.00 90.69 100 LYS A N 1
ATOM 841 C CA . LYS A 1 100 ? -15.157 1.021 16.805 1.00 90.69 100 LYS A CA 1
ATOM 842 C C . LYS A 1 100 ? -14.737 0.020 15.739 1.00 90.69 100 LYS A C 1
ATOM 844 O O . LYS A 1 100 ? -14.409 0.425 14.625 1.00 90.69 100 LYS A O 1
ATOM 849 N N . TYR A 1 101 ? -14.807 -1.274 16.046 1.00 92.31 101 TYR A N 1
ATOM 850 C CA . TYR A 1 101 ? -14.562 -2.320 15.061 1.00 92.31 101 TYR A CA 1
ATOM 851 C C . TYR A 1 101 ? -15.523 -2.204 13.879 1.00 92.31 101 TYR A C 1
ATOM 853 O O . TYR A 1 101 ? -15.081 -2.214 12.733 1.00 92.31 101 TYR A O 1
ATOM 861 N N . LYS A 1 102 ? -16.823 -2.033 14.144 1.00 91.69 102 LYS A N 1
ATOM 862 C CA . LYS A 1 102 ? -17.828 -1.874 13.093 1.00 91.69 102 LYS A CA 1
ATOM 863 C C . LYS A 1 102 ? -17.585 -0.624 12.247 1.00 91.69 102 LYS A C 1
ATOM 865 O O . LYS A 1 102 ? -17.651 -0.712 11.028 1.00 91.69 102 LYS A O 1
ATOM 870 N N . ILE A 1 103 ? -17.245 0.509 12.867 1.00 90.31 103 ILE A N 1
ATOM 871 C CA . ILE A 1 103 ? -16.887 1.740 12.143 1.00 90.31 103 ILE A CA 1
ATOM 872 C C . ILE A 1 103 ? -15.702 1.485 11.209 1.00 90.31 103 ILE A C 1
ATOM 874 O O . ILE A 1 103 ? -15.761 1.831 10.028 1.00 90.31 103 ILE A O 1
ATOM 878 N N . LEU A 1 104 ? -14.635 0.862 11.715 1.00 90.88 104 LEU A N 1
ATOM 879 C CA . LEU A 1 104 ? -13.452 0.547 10.920 1.00 90.88 104 LEU A CA 1
ATOM 880 C C . LEU A 1 104 ? -13.791 -0.422 9.778 1.00 90.88 104 LEU A C 1
ATOM 882 O O . LEU A 1 104 ? -13.419 -0.164 8.635 1.00 90.88 104 LEU A O 1
ATOM 886 N N . TYR A 1 105 ? -14.535 -1.490 10.073 1.00 91.25 105 TYR A N 1
ATOM 887 C CA . TYR A 1 105 ? -15.002 -2.466 9.092 1.00 91.25 105 TYR A CA 1
ATOM 888 C C . TYR A 1 105 ? -15.818 -1.799 7.986 1.00 91.25 105 TYR A C 1
ATOM 890 O O . TYR A 1 105 ? -15.474 -1.936 6.818 1.00 91.25 105 TYR A O 1
ATOM 898 N N . ASP A 1 106 ? -16.846 -1.025 8.336 1.00 90.12 106 ASP A N 1
ATOM 899 C CA . ASP A 1 106 ? -17.715 -0.359 7.366 1.00 90.12 106 ASP A CA 1
ATOM 900 C C . ASP A 1 106 ? -16.921 0.657 6.529 1.00 90.12 106 ASP A C 1
ATOM 902 O O . ASP A 1 106 ? -17.148 0.794 5.329 1.00 90.12 106 ASP A O 1
ATOM 906 N N . THR A 1 107 ? -15.944 1.344 7.124 1.00 88.69 107 THR A N 1
ATOM 907 C CA . THR A 1 107 ? -15.073 2.301 6.421 1.00 88.69 107 THR A CA 1
ATOM 908 C C . THR A 1 107 ? -14.167 1.604 5.400 1.00 88.69 107 THR A C 1
ATOM 910 O O . THR A 1 107 ? -13.992 2.112 4.290 1.00 88.69 107 THR A O 1
ATOM 913 N N . ILE A 1 108 ? -13.604 0.444 5.755 1.00 88.12 108 ILE A N 1
ATOM 914 C CA . ILE A 1 108 ? -12.751 -0.366 4.871 1.00 88.12 108 ILE A CA 1
ATOM 915 C C . ILE A 1 108 ? -13.590 -1.069 3.806 1.00 88.12 108 ILE A C 1
ATOM 917 O O . ILE 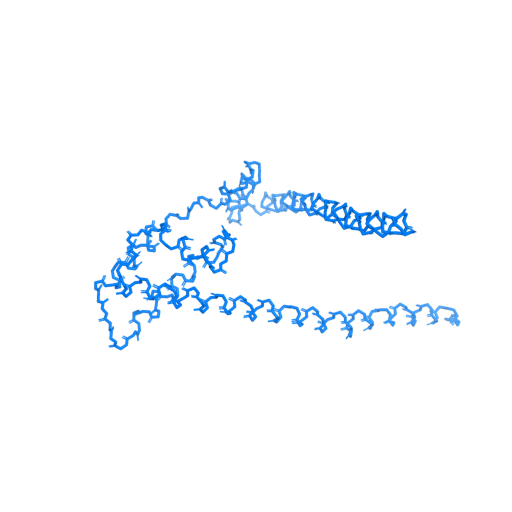A 1 108 ? -13.218 -1.081 2.642 1.00 88.12 108 ILE A O 1
ATOM 921 N N . TYR A 1 109 ? -14.747 -1.611 4.166 1.00 83.62 109 TYR A N 1
ATOM 922 C CA . TYR A 1 109 ? -15.635 -2.295 3.231 1.00 83.62 109 TYR A CA 1
ATOM 923 C C . TYR A 1 109 ? -16.210 -1.327 2.188 1.00 83.62 109 TYR A C 1
ATOM 925 O O . TYR A 1 109 ? -16.283 -1.643 1.004 1.00 83.62 109 TYR A O 1
ATOM 933 N N . ASN A 1 110 ? -16.549 -0.104 2.611 1.00 79.38 110 ASN A N 1
ATOM 934 C CA . ASN A 1 110 ? -16.963 0.979 1.716 1.00 79.38 110 ASN A CA 1
ATOM 935 C C . ASN A 1 110 ? -15.773 1.706 1.070 1.00 79.38 110 ASN A C 1
ATOM 937 O O . ASN A 1 110 ? -15.951 2.743 0.416 1.00 79.38 110 ASN A O 1
ATOM 941 N N . PHE A 1 111 ? -14.551 1.195 1.235 1.00 73.94 111 PHE A N 1
ATOM 942 C CA . PHE A 1 111 ? -13.413 1.632 0.450 1.00 73.94 111 PHE A CA 1
ATOM 943 C C . PHE A 1 111 ? -13.606 1.136 -0.984 1.00 73.94 111 PHE A C 1
ATOM 945 O O . PHE A 1 111 ? -13.091 0.102 -1.395 1.00 73.94 111 PHE A O 1
ATOM 952 N N . SER A 1 112 ? -14.351 1.904 -1.783 1.00 56.69 112 SER A N 1
ATOM 953 C CA . SER A 1 112 ? -14.258 1.782 -3.228 1.00 56.69 112 SER A CA 1
ATOM 954 C C . SER A 1 112 ? -12.835 2.189 -3.593 1.00 56.69 112 SER A C 1
ATOM 956 O O . SER A 1 112 ? -12.477 3.378 -3.546 1.00 56.69 112 SER A O 1
ATOM 958 N N . VAL A 1 113 ? -12.009 1.194 -3.904 1.00 56.81 113 VAL A N 1
ATOM 959 C CA . VAL A 1 113 ? -10.799 1.393 -4.691 1.00 56.81 113 VAL A CA 1
ATOM 960 C C . VAL A 1 113 ? -11.264 2.215 -5.889 1.00 56.81 113 VAL A C 1
ATOM 962 O O . VAL A 1 113 ? -12.084 1.748 -6.678 1.00 56.81 113 VAL A O 1
ATOM 965 N N . GLU A 1 114 ? -10.850 3.486 -5.960 1.00 54.06 114 GLU A N 1
ATOM 966 C CA . GLU A 1 114 ? -10.909 4.209 -7.231 1.00 54.06 114 GLU A CA 1
ATOM 967 C C . GLU A 1 114 ? -10.362 3.249 -8.269 1.00 54.06 114 GLU A C 1
ATOM 969 O O . GLU A 1 114 ? -9.298 2.684 -7.998 1.00 54.06 114 GLU A O 1
ATOM 974 N N . GLU A 1 115 ? -11.115 3.026 -9.355 1.00 52.59 115 GLU A N 1
ATOM 975 C CA . GLU A 1 115 ? -10.807 2.010 -10.363 1.00 52.59 115 GLU A CA 1
ATOM 976 C C . GLU A 1 115 ? -9.298 1.875 -10.506 1.00 52.59 115 GLU A C 1
ATOM 978 O O . GLU A 1 115 ? -8.618 2.906 -10.647 1.00 52.59 115 GLU A O 1
ATOM 983 N N . PRO A 1 116 ? -8.747 0.654 -10.383 1.00 51.88 116 PRO A N 1
ATOM 984 C CA . PRO A 1 116 ? -7.315 0.484 -10.515 1.00 51.88 116 PRO A CA 1
ATOM 985 C C . PRO A 1 116 ? -6.889 1.236 -11.776 1.00 51.88 116 PRO A C 1
ATOM 987 O O . PRO A 1 116 ? -7.547 1.145 -12.808 1.00 51.88 116 PRO A O 1
ATOM 990 N N . PHE A 1 117 ? -5.839 2.052 -11.659 1.00 53.81 117 PHE A N 1
ATOM 991 C CA . PHE A 1 117 ? -5.325 2.877 -12.758 1.00 53.81 117 PHE A CA 1
ATOM 992 C C . PHE A 1 117 ? -6.117 4.158 -13.092 1.00 53.81 117 PHE A C 1
ATOM 994 O O . PHE A 1 117 ? -5.801 4.792 -14.093 1.00 53.81 117 PHE A O 1
ATOM 1001 N N . SER A 1 118 ? -7.044 4.623 -12.244 1.00 54.28 118 SER A N 1
ATOM 1002 C CA . SER A 1 118 ? -7.795 5.889 -12.423 1.00 54.28 118 SER A CA 1
ATOM 1003 C C . SER A 1 118 ? -6.912 7.123 -12.674 1.00 54.28 118 SER A C 1
ATOM 1005 O O . SER A 1 118 ? -7.314 8.074 -13.340 1.00 54.28 118 SER A O 1
ATOM 1007 N N . THR A 1 119 ? -5.690 7.104 -12.138 1.00 52.22 119 THR A N 1
ATOM 1008 C CA . THR A 1 119 ? -4.680 8.164 -12.282 1.00 52.22 119 THR A CA 1
ATOM 1009 C C . THR A 1 119 ? -3.767 7.980 -13.496 1.00 52.22 119 THR A C 1
ATOM 1011 O O . THR A 1 119 ? -2.915 8.833 -13.763 1.00 52.22 119 THR A O 1
ATOM 1014 N N . LEU A 1 120 ? -3.903 6.868 -14.220 1.00 62.88 120 LEU A N 1
ATOM 1015 C CA . LEU A 1 120 ? -3.190 6.629 -15.464 1.00 62.88 120 LEU A CA 1
ATOM 1016 C C . LEU A 1 120 ? -3.956 7.239 -16.648 1.00 62.88 120 LEU A C 1
ATOM 1018 O O . LEU A 1 120 ? -5.181 7.351 -16.613 1.00 62.88 120 LEU A O 1
ATOM 1022 N N . PRO A 1 121 ? -3.245 7.628 -17.720 1.00 71.38 121 PRO A N 1
ATOM 1023 C CA . PRO A 1 121 ? -3.858 7.928 -19.002 1.00 71.38 121 PRO A CA 1
ATOM 1024 C C . PRO A 1 121 ? -4.740 6.772 -19.459 1.00 71.38 121 PRO A C 1
ATOM 1026 O O . PRO A 1 121 ? -4.435 5.608 -19.199 1.00 71.38 121 PRO A O 1
ATOM 1029 N N . GLU A 1 122 ? -5.800 7.114 -20.175 1.00 71.69 122 GLU A N 1
ATOM 1030 C CA . GLU A 1 122 ? -6.827 6.180 -20.628 1.00 71.69 122 GLU A CA 1
ATOM 1031 C C . GLU A 1 122 ? -6.242 4.960 -21.351 1.00 71.69 122 GLU A C 1
ATOM 1033 O O . GLU A 1 122 ? -6.543 3.833 -20.975 1.00 71.69 122 GLU A O 1
ATOM 1038 N N . ASP A 1 123 ? -5.292 5.172 -22.263 1.00 73.00 123 ASP A N 1
ATOM 1039 C CA . ASP A 1 123 ? -4.616 4.095 -22.995 1.00 73.00 123 ASP A CA 1
ATOM 1040 C C . ASP A 1 123 ? -3.874 3.103 -22.079 1.00 73.00 123 ASP A C 1
ATOM 1042 O O . ASP A 1 123 ? -3.824 1.905 -22.353 1.00 73.00 123 ASP A O 1
ATOM 1046 N N . GLU A 1 124 ? -3.278 3.587 -20.985 1.00 68.50 124 GLU A N 1
ATOM 1047 C CA . GLU A 1 124 ? -2.527 2.750 -20.042 1.00 68.50 124 GLU A CA 1
ATOM 1048 C C . GLU A 1 124 ? -3.461 1.996 -19.092 1.00 68.50 124 GLU A C 1
ATOM 1050 O O . GLU A 1 124 ? -3.180 0.855 -18.730 1.00 68.50 124 GLU A O 1
ATOM 1055 N N . ARG A 1 125 ? -4.577 2.624 -18.706 1.00 74.19 125 ARG A N 1
ATOM 1056 C CA . ARG A 1 125 ? -5.633 1.998 -17.907 1.00 74.19 125 ARG A CA 1
ATOM 1057 C C . ARG A 1 125 ? -6.327 0.887 -18.691 1.00 74.19 125 ARG A C 1
ATOM 1059 O O . ARG A 1 125 ? -6.354 -0.238 -18.204 1.00 74.19 125 ARG A O 1
ATOM 1066 N N . ASN A 1 126 ? -6.762 1.163 -19.921 1.00 78.56 126 ASN A N 1
ATOM 1067 C CA . ASN A 1 126 ? -7.410 0.178 -20.794 1.00 78.56 126 ASN A CA 1
ATOM 1068 C C . ASN A 1 126 ? -6.496 -1.034 -21.029 1.00 78.56 126 ASN A C 1
ATOM 1070 O O . ASN A 1 126 ? -6.928 -2.181 -20.985 1.00 78.56 126 ASN A O 1
ATOM 1074 N N . LEU A 1 127 ? -5.192 -0.793 -21.197 1.00 76.56 127 LEU A N 1
ATOM 1075 C CA . LEU A 1 127 ? -4.210 -1.861 -21.361 1.00 76.56 127 LEU A CA 1
ATOM 1076 C C . LEU A 1 127 ? -4.094 -2.765 -20.124 1.00 76.56 127 LEU A C 1
ATOM 1078 O O . LEU A 1 127 ? -3.898 -3.971 -20.255 1.00 76.56 127 LEU A O 1
ATOM 1082 N N . LEU A 1 128 ? -4.180 -2.196 -18.923 1.00 73.62 128 LEU A N 1
ATOM 1083 C CA . LEU A 1 128 ? -4.101 -2.952 -17.675 1.00 73.62 128 LEU A CA 1
ATOM 1084 C C . LEU A 1 128 ? -5.415 -3.675 -17.347 1.00 73.62 128 LEU A C 1
ATOM 1086 O O . LEU A 1 128 ? -5.377 -4.770 -16.780 1.00 73.62 128 LEU A O 1
ATOM 1090 N N . GLU A 1 129 ? -6.554 -3.107 -17.739 1.00 74.69 129 GLU A N 1
ATOM 1091 C CA . GLU A 1 129 ? -7.858 -3.776 -17.702 1.00 74.69 129 GLU A CA 1
ATOM 1092 C C . GLU A 1 129 ? -7.888 -4.989 -18.638 1.00 74.69 129 GLU A C 1
ATOM 1094 O O . GLU A 1 129 ? -8.247 -6.079 -18.191 1.00 74.69 129 GLU A O 1
ATOM 1099 N N . ASP A 1 130 ? -7.383 -4.851 -19.868 1.00 76.81 130 ASP A N 1
ATOM 1100 C CA . ASP A 1 130 ? -7.221 -5.969 -20.803 1.00 76.81 130 ASP A CA 1
ATOM 1101 C C . ASP A 1 130 ? -6.340 -7.077 -20.199 1.00 76.81 130 ASP A C 1
ATOM 1103 O O . ASP A 1 130 ? -6.685 -8.256 -20.233 1.00 76.81 130 ASP A O 1
ATOM 1107 N N . ILE A 1 131 ? -5.197 -6.724 -19.598 1.00 75.00 131 ILE A N 1
ATOM 1108 C CA . ILE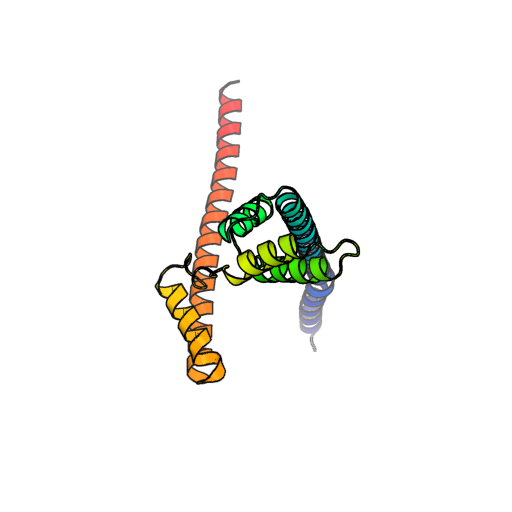 A 1 131 ? -4.311 -7.707 -18.948 1.00 75.00 131 ILE A CA 1
ATOM 1109 C C . ILE A 1 131 ? -5.057 -8.465 -17.847 1.00 75.00 131 ILE A C 1
ATOM 1111 O O . ILE A 1 131 ? -4.910 -9.682 -17.734 1.00 75.00 131 ILE A O 1
ATOM 1115 N N . LYS A 1 132 ? -5.857 -7.760 -17.040 1.00 71.69 132 LYS A N 1
ATOM 1116 C CA . LYS A 1 132 ? -6.663 -8.368 -15.978 1.00 71.69 132 LYS A CA 1
ATOM 1117 C C . LYS A 1 132 ? -7.729 -9.300 -16.550 1.00 71.69 132 LYS A C 1
ATOM 1119 O O . LYS A 1 132 ? -7.931 -10.379 -16.003 1.00 71.69 132 LYS A O 1
ATOM 1124 N N . GLU A 1 133 ? -8.387 -8.902 -17.635 1.00 82.81 133 GLU A N 1
ATOM 1125 C CA . GLU A 1 133 ? -9.428 -9.697 -18.278 1.00 82.81 133 GLU A CA 1
ATOM 1126 C C . GLU A 1 133 ? -8.879 -10.981 -18.915 1.00 82.81 133 GLU A C 1
ATOM 1128 O O . GLU A 1 133 ? -9.475 -12.050 -18.760 1.00 82.81 133 GLU A O 1
ATOM 1133 N N . TYR A 1 134 ? -7.751 -10.889 -19.624 1.00 80.88 134 TYR A N 1
ATOM 1134 C CA . TYR A 1 134 ? -7.209 -12.010 -20.394 1.00 80.88 134 TYR A CA 1
ATOM 1135 C C . TYR A 1 134 ? -6.315 -12.950 -19.585 1.00 80.88 134 TYR A C 1
ATOM 1137 O O . TYR A 1 134 ? -6.056 -14.057 -20.056 1.00 80.88 134 TYR A O 1
ATOM 1145 N N . LYS A 1 135 ? -5.907 -12.564 -18.366 1.00 67.62 135 LYS A N 1
ATOM 1146 C CA . LYS A 1 135 ? -5.030 -13.349 -17.478 1.00 67.62 135 LYS A CA 1
ATOM 1147 C C . LYS A 1 135 ? -5.425 -14.823 -17.371 1.00 67.62 135 LYS A C 1
ATOM 1149 O O . LYS A 1 135 ? -4.564 -15.688 -17.469 1.00 67.62 135 LYS A O 1
ATOM 1154 N N . ASP A 1 136 ? -6.717 -15.085 -17.192 1.00 77.12 136 ASP A N 1
ATOM 1155 C CA . ASP A 1 136 ? -7.242 -16.436 -16.972 1.00 77.12 136 ASP A CA 1
ATOM 1156 C C . ASP A 1 136 ? -8.055 -16.957 -18.178 1.00 77.12 136 ASP A C 1
ATOM 1158 O O . ASP A 1 136 ? -8.600 -18.058 -18.127 1.00 77.12 136 ASP A O 1
ATOM 1162 N N . LYS A 1 137 ? -8.149 -16.174 -19.268 1.00 82.62 137 LYS A N 1
ATOM 1163 C CA . LYS A 1 137 ? -8.966 -16.489 -20.456 1.00 82.62 137 LYS A CA 1
ATOM 1164 C C . LYS A 1 137 ? -8.134 -16.859 -21.683 1.00 82.62 137 LYS A C 1
ATOM 1166 O O . LYS A 1 137 ? -8.462 -17.830 -22.359 1.00 82.62 137 LYS A O 1
ATOM 1171 N N . ASP A 1 138 ? -7.090 -16.088 -21.990 1.00 87.00 138 ASP A N 1
ATOM 1172 C CA . ASP A 1 138 ? -6.287 -16.267 -23.204 1.00 87.00 138 ASP A CA 1
ATOM 1173 C C . ASP A 1 138 ? -4.830 -15.848 -22.973 1.00 87.00 138 ASP A C 1
ATOM 1175 O O . ASP A 1 138 ? -4.483 -14.665 -22.935 1.00 87.00 138 ASP A O 1
ATOM 1179 N N . ASN A 1 139 ? -3.956 -16.851 -22.872 1.00 76.00 139 ASN A N 1
ATOM 1180 C CA . ASN A 1 139 ? -2.527 -16.656 -22.642 1.00 76.00 139 ASN A CA 1
ATOM 1181 C C . ASN A 1 139 ? -1.819 -15.916 -23.787 1.00 76.00 139 ASN A C 1
ATOM 1183 O O . ASN A 1 139 ? -0.810 -15.251 -23.546 1.00 76.00 139 ASN A O 1
ATOM 1187 N N . THR A 1 140 ? -2.300 -16.027 -25.026 1.00 83.56 140 THR A N 1
ATOM 1188 C CA . THR A 1 140 ? -1.675 -15.359 -26.175 1.00 83.56 140 THR A CA 1
ATOM 1189 C C . THR A 1 140 ? -1.920 -13.860 -26.080 1.00 83.56 140 THR A C 1
ATOM 1191 O O . THR A 1 140 ? -0.970 -13.076 -26.059 1.00 83.56 140 THR A O 1
ATOM 1194 N N . ILE A 1 141 ? -3.186 -13.472 -25.909 1.00 80.88 141 ILE A N 1
ATOM 1195 C CA . ILE A 1 141 ? -3.590 -12.067 -25.784 1.00 80.88 141 ILE A CA 1
ATOM 1196 C C . ILE A 1 141 ? -2.993 -11.454 -24.512 1.00 80.88 141 ILE A C 1
ATOM 1198 O O . ILE A 1 141 ? -2.461 -10.345 -24.549 1.00 80.88 141 ILE A O 1
ATOM 1202 N N . PHE A 1 142 ? -2.986 -12.191 -23.399 1.00 68.88 142 PHE A N 1
ATOM 1203 C CA . PHE A 1 142 ? -2.341 -11.761 -22.158 1.00 68.88 142 PHE A CA 1
ATOM 1204 C C . PHE A 1 142 ? -0.858 -11.409 -22.362 1.00 68.88 142 PHE A C 1
ATOM 1206 O O . PHE A 1 142 ? -0.412 -10.324 -21.978 1.00 68.88 142 PHE A O 1
ATOM 1213 N N . ASN A 1 143 ? -0.096 -12.283 -23.028 1.00 62.66 143 ASN A N 1
ATOM 1214 C CA . ASN A 1 143 ? 1.322 -12.047 -23.306 1.00 62.66 143 ASN A CA 1
ATOM 1215 C C . ASN A 1 143 ? 1.542 -10.855 -24.249 1.00 62.66 143 ASN A C 1
ATOM 1217 O O . ASN A 1 143 ? 2.450 -10.049 -24.029 1.00 62.66 143 ASN A O 1
ATOM 1221 N N . GLU A 1 144 ? 0.702 -10.693 -25.271 1.00 76.69 144 GLU A N 1
ATOM 1222 C CA . GLU A 1 144 ? 0.757 -9.533 -26.165 1.00 76.69 144 GLU A CA 1
ATOM 1223 C C . GLU A 1 144 ? 0.521 -8.217 -25.414 1.00 76.69 144 GLU A C 1
ATOM 1225 O O . GLU A 1 144 ? 1.249 -7.238 -25.621 1.00 76.69 144 GLU A O 1
ATOM 1230 N N . LYS A 1 145 ? -0.451 -8.194 -24.499 1.00 72.44 145 LYS A N 1
ATOM 1231 C CA . LYS A 1 145 ? -0.769 -7.017 -23.684 1.00 72.44 145 LYS A CA 1
ATOM 1232 C C . LYS A 1 145 ? 0.333 -6.715 -22.662 1.00 72.44 145 LYS A C 1
ATOM 1234 O O . LYS A 1 145 ? 0.705 -5.551 -22.505 1.00 72.44 145 LYS A O 1
ATOM 1239 N N . LEU A 1 146 ? 0.966 -7.731 -22.067 1.00 63.62 146 LEU A N 1
ATOM 1240 C CA . LEU A 1 146 ? 2.164 -7.550 -21.231 1.00 63.62 146 LEU A CA 1
ATOM 1241 C C . LEU A 1 146 ? 3.338 -6.937 -22.009 1.00 63.62 146 LEU A C 1
ATOM 1243 O O . LEU A 1 146 ? 4.029 -6.047 -21.504 1.00 63.62 146 LEU A O 1
ATOM 1247 N N . ILE A 1 147 ? 3.556 -7.362 -23.258 1.00 69.56 147 ILE A N 1
ATOM 1248 C CA . ILE A 1 147 ? 4.591 -6.775 -24.120 1.00 69.56 147 ILE A CA 1
ATOM 1249 C C . ILE A 1 147 ? 4.274 -5.303 -24.400 1.00 69.56 147 ILE A C 1
ATOM 1251 O O . ILE A 1 147 ? 5.174 -4.461 -24.338 1.00 69.56 147 ILE A O 1
ATOM 1255 N N . GLN A 1 148 ? 3.015 -4.964 -24.681 1.00 69.56 148 GLN A N 1
ATOM 1256 C CA . GLN A 1 148 ? 2.591 -3.575 -24.875 1.00 69.56 148 GLN A CA 1
ATOM 1257 C C . GLN A 1 148 ? 2.821 -2.737 -23.610 1.00 69.56 148 GLN A C 1
ATOM 1259 O O . GLN A 1 148 ? 3.394 -1.648 -23.700 1.00 69.56 148 GLN A O 1
ATOM 1264 N N . LEU A 1 149 ? 2.504 -3.279 -22.431 1.00 73.88 149 LEU A N 1
ATOM 1265 C CA . LEU A 1 149 ? 2.733 -2.602 -21.154 1.00 73.88 149 LEU A CA 1
ATOM 1266 C C . LEU A 1 149 ? 4.225 -2.347 -20.926 1.00 73.88 149 LEU A C 1
ATOM 1268 O O . LEU A 1 149 ? 4.617 -1.243 -20.550 1.00 73.88 149 LEU A O 1
ATOM 1272 N N . SER A 1 150 ? 5.080 -3.325 -21.241 1.00 59.28 150 SER A N 1
ATOM 1273 C CA . SER A 1 150 ? 6.535 -3.179 -21.120 1.00 59.28 150 SER A CA 1
ATOM 1274 C C . SER A 1 150 ? 7.082 -2.026 -21.975 1.00 59.28 150 SER A C 1
ATOM 1276 O O . SER A 1 150 ? 7.961 -1.280 -21.533 1.00 59.28 150 SER A O 1
ATOM 1278 N N . LYS A 1 151 ? 6.522 -1.816 -23.176 1.00 70.06 151 LYS A N 1
ATOM 1279 C CA . LYS A 1 151 ? 6.898 -0.714 -24.075 1.00 70.06 151 LYS A CA 1
ATOM 1280 C C . LYS A 1 151 ? 6.470 0.638 -23.508 1.00 70.06 151 LYS A C 1
ATOM 1282 O O . LYS A 1 151 ? 7.277 1.566 -23.500 1.00 70.06 151 LYS A O 1
ATOM 1287 N N . VAL A 1 152 ? 5.240 0.741 -23.007 1.00 72.81 152 VAL A N 1
ATOM 1288 C CA . VAL A 1 152 ? 4.708 1.958 -22.370 1.00 72.81 152 VAL A CA 1
ATOM 1289 C C . VAL A 1 152 ? 5.536 2.338 -21.140 1.00 72.81 152 VAL A C 1
ATOM 1291 O O . VAL A 1 152 ? 5.978 3.484 -21.020 1.00 72.81 152 VAL A O 1
ATOM 1294 N N . VAL A 1 153 ? 5.824 1.370 -20.265 1.00 65.75 153 VAL A N 1
ATOM 1295 C CA . VAL A 1 153 ? 6.655 1.571 -19.067 1.00 65.75 153 VAL A CA 1
ATOM 1296 C C . VAL A 1 153 ? 8.060 2.031 -19.451 1.00 65.75 153 VAL A C 1
ATOM 1298 O O . VAL A 1 153 ? 8.555 3.008 -18.889 1.00 65.75 153 VAL A O 1
ATOM 1301 N N . LYS A 1 154 ? 8.686 1.394 -20.449 1.00 60.38 154 LYS A N 1
ATOM 1302 C CA . LYS A 1 154 ? 10.012 1.785 -20.943 1.00 60.38 154 LYS A CA 1
ATOM 1303 C C . LYS A 1 154 ? 10.020 3.208 -21.502 1.00 60.38 154 LYS A C 1
ATOM 1305 O O . LYS A 1 154 ? 10.893 3.993 -21.152 1.00 60.38 154 LYS A O 1
ATOM 1310 N N . LEU A 1 155 ? 9.024 3.576 -22.308 1.00 70.94 155 LEU A N 1
ATOM 1311 C CA . LEU A 1 155 ? 8.897 4.929 -22.855 1.00 70.94 155 LEU A CA 1
ATOM 1312 C C . LEU A 1 155 ? 8.720 5.990 -21.762 1.00 70.94 155 LEU A C 1
ATOM 1314 O O . LEU A 1 155 ? 9.311 7.069 -21.854 1.00 70.94 155 LEU A O 1
ATOM 1318 N N . ARG A 1 156 ? 7.934 5.699 -20.719 1.00 65.88 156 ARG A N 1
ATOM 1319 C CA . ARG A 1 156 ? 7.814 6.575 -19.543 1.00 65.88 156 ARG A CA 1
ATOM 1320 C C . ARG A 1 156 ? 9.129 6.700 -18.794 1.00 65.88 156 ARG A C 1
ATOM 1322 O O . ARG A 1 156 ? 9.532 7.817 -18.482 1.00 65.88 156 ARG A O 1
ATOM 1329 N N . TYR A 1 157 ? 9.791 5.578 -18.538 1.00 56.12 157 TYR A N 1
ATOM 1330 C CA . TYR A 1 157 ? 11.083 5.546 -17.868 1.00 56.12 157 TYR A CA 1
ATOM 1331 C C . TYR A 1 157 ? 12.133 6.356 -18.639 1.00 56.12 157 TYR A C 1
ATOM 1333 O O . TYR A 1 157 ? 12.810 7.194 -18.054 1.00 56.12 157 TYR A O 1
ATOM 1341 N N . ASP A 1 158 ? 12.206 6.201 -19.961 1.00 67.88 158 ASP A N 1
ATOM 1342 C CA . ASP A 1 158 ? 13.131 6.944 -20.819 1.00 67.88 158 ASP A CA 1
ATOM 1343 C C . ASP A 1 158 ? 12.813 8.446 -20.847 1.00 67.88 158 ASP A C 1
ATOM 1345 O O . ASP A 1 158 ? 13.724 9.275 -20.762 1.00 67.88 158 ASP A O 1
ATOM 1349 N N . LYS A 1 159 ? 11.526 8.821 -20.904 1.00 69.62 159 LYS A N 1
ATOM 1350 C CA . LYS A 1 159 ? 11.095 10.223 -20.771 1.00 69.62 159 LYS A CA 1
ATOM 1351 C C . LYS A 1 159 ? 11.488 10.796 -19.411 1.00 69.62 159 LYS A C 1
ATOM 1353 O O . LYS A 1 159 ? 12.051 11.886 -19.363 1.00 69.62 159 LYS A O 1
ATOM 1358 N N . GLN A 1 160 ? 11.235 10.070 -18.326 1.00 60.62 160 GLN A N 1
ATOM 1359 C CA . GLN A 1 160 ? 11.558 10.511 -16.973 1.00 60.62 160 GLN A CA 1
ATOM 1360 C C . GLN A 1 160 ? 13.074 10.643 -16.775 1.00 60.62 160 GLN A C 1
ATOM 1362 O O . GLN A 1 160 ? 13.533 11.690 -16.328 1.00 60.62 160 GLN A O 1
ATOM 1367 N N . ASN A 1 161 ? 13.861 9.661 -17.218 1.00 56.66 161 ASN A N 1
ATOM 1368 C CA . ASN A 1 161 ? 15.324 9.711 -17.199 1.00 56.66 161 ASN A CA 1
ATOM 1369 C C . ASN A 1 161 ? 15.885 10.864 -18.033 1.00 56.66 161 ASN A C 1
ATOM 1371 O O . ASN A 1 161 ? 16.878 11.482 -17.648 1.00 56.66 161 ASN A O 1
ATOM 1375 N N . LYS A 1 162 ? 15.286 11.160 -19.192 1.00 65.31 162 LYS A N 1
ATOM 1376 C CA . LYS A 1 162 ? 15.688 12.305 -20.014 1.00 65.31 162 LYS A CA 1
ATOM 1377 C C . LYS A 1 162 ? 15.428 13.615 -19.268 1.00 65.31 162 LYS A C 1
ATOM 1379 O O . LYS A 1 162 ? 16.323 14.453 -19.217 1.00 65.31 162 LYS A O 1
ATOM 1384 N N . THR A 1 163 ? 14.265 13.759 -18.635 1.00 59.81 163 THR A N 1
ATOM 1385 C CA . THR A 1 163 ? 13.919 14.929 -17.813 1.00 59.81 163 THR A CA 1
ATOM 1386 C C . THR A 1 163 ? 14.818 15.054 -16.579 1.00 59.81 163 THR A C 1
ATOM 1388 O O . THR A 1 163 ? 15.302 16.143 -16.291 1.00 59.81 163 THR A O 1
ATOM 1391 N N . GLU A 1 164 ? 15.125 13.956 -15.884 1.00 56.97 164 GLU A N 1
ATOM 1392 C CA . GLU A 1 164 ? 16.030 13.948 -14.725 1.00 56.97 164 GLU A CA 1
ATOM 1393 C C . GLU A 1 164 ? 17.476 14.280 -15.111 1.00 56.97 164 GLU A C 1
ATOM 1395 O O . GLU A 1 164 ? 18.124 15.079 -14.433 1.00 56.97 164 GLU A O 1
ATOM 1400 N N . LYS A 1 165 ? 17.983 13.742 -16.230 1.00 54.28 165 LYS A N 1
ATOM 1401 C CA . LYS A 1 165 ? 19.299 14.123 -16.768 1.00 54.28 165 LYS A CA 1
ATOM 1402 C C . LYS A 1 165 ? 19.338 15.607 -17.124 1.00 54.28 165 LYS A C 1
ATOM 1404 O O . LYS A 1 165 ? 20.282 16.284 -16.728 1.00 54.28 165 LYS A O 1
ATOM 1409 N N . ILE A 1 166 ? 18.320 16.121 -17.819 1.00 54.78 166 ILE A N 1
ATOM 1410 C CA . ILE A 1 166 ? 18.211 17.548 -18.162 1.00 54.78 166 ILE A CA 1
ATOM 1411 C C . ILE A 1 166 ? 18.190 18.405 -16.891 1.00 54.78 166 ILE A C 1
ATOM 1413 O O . ILE A 1 166 ? 18.968 19.349 -16.797 1.00 54.78 166 ILE A O 1
ATOM 1417 N N . ASN A 1 167 ? 17.396 18.040 -15.881 1.00 48.03 167 ASN A N 1
ATOM 1418 C CA . ASN A 1 167 ? 17.355 18.747 -14.600 1.00 48.03 167 ASN A CA 1
ATOM 1419 C C . ASN A 1 167 ? 18.713 18.737 -13.893 1.00 48.03 167 ASN A C 1
ATOM 1421 O O . ASN A 1 167 ? 19.148 19.773 -13.406 1.00 48.03 167 ASN A O 1
ATOM 1425 N N . LYS A 1 168 ? 19.429 17.608 -13.900 1.00 44.59 168 LYS A N 1
ATOM 1426 C CA . LYS A 1 168 ? 20.771 17.506 -13.316 1.00 44.59 168 LYS A CA 1
ATOM 1427 C C . LYS A 1 168 ? 21.777 18.418 -14.031 1.00 44.59 168 LYS A C 1
ATOM 1429 O O . LYS A 1 168 ? 22.550 19.102 -13.365 1.00 44.59 168 LYS A O 1
ATOM 1434 N N . TYR A 1 169 ? 21.738 18.489 -15.365 1.00 45.72 169 TYR A N 1
ATOM 1435 C CA . TYR A 1 169 ? 22.549 19.444 -16.130 1.00 45.72 169 TYR A CA 1
ATOM 1436 C C . TYR A 1 169 ? 22.155 20.893 -15.841 1.00 45.72 169 TYR A C 1
ATOM 1438 O O . TYR A 1 169 ? 23.042 21.715 -15.642 1.00 45.72 169 TYR A O 1
ATOM 1446 N N . LEU A 1 170 ? 20.861 21.207 -15.746 1.00 42.72 170 LEU A N 1
ATOM 1447 C CA . LEU A 1 170 ? 20.380 22.542 -15.375 1.00 42.72 170 LEU A CA 1
ATOM 1448 C C . LEU A 1 170 ? 20.839 22.946 -13.968 1.00 42.72 170 LEU A C 1
ATOM 1450 O O . LEU A 1 170 ? 21.239 24.089 -13.771 1.00 42.72 170 LEU A O 1
ATOM 1454 N N . THR A 1 171 ? 20.866 22.016 -13.009 1.00 43.78 171 THR A N 1
ATOM 1455 C CA . THR A 1 171 ? 21.444 22.248 -11.677 1.00 43.78 171 THR A CA 1
ATOM 1456 C C . THR A 1 171 ? 22.949 22.521 -11.759 1.00 43.78 171 THR A C 1
ATOM 1458 O O . THR A 1 171 ? 23.424 23.468 -11.137 1.00 43.78 171 THR A O 1
ATOM 1461 N N . TYR A 1 172 ? 23.707 21.765 -12.562 1.00 41.25 172 TYR A N 1
ATOM 1462 C CA . TYR A 1 172 ? 25.134 22.045 -12.774 1.00 41.25 172 TYR A CA 1
ATOM 1463 C C . TYR A 1 172 ? 25.375 23.400 -13.458 1.00 41.25 172 TYR A C 1
ATOM 1465 O O . TYR A 1 172 ? 26.255 24.145 -13.032 1.00 41.25 172 TYR A O 1
ATOM 1473 N N . PHE A 1 173 ? 24.571 23.758 -14.463 1.00 41.03 173 PHE A N 1
ATOM 1474 C CA . PHE A 1 173 ? 24.620 25.071 -15.114 1.00 41.03 173 PHE A CA 1
ATOM 1475 C C . PHE A 1 173 ? 24.281 26.204 -14.144 1.00 41.03 173 PHE A C 1
ATOM 1477 O O . PHE A 1 173 ? 24.967 27.222 -14.140 1.00 41.03 173 PHE A O 1
ATOM 1484 N N . SER A 1 174 ? 23.274 26.014 -13.290 1.00 35.88 174 SER A N 1
ATOM 1485 C CA . SER A 1 174 ? 22.912 26.956 -12.230 1.00 35.88 174 SER A CA 1
ATOM 1486 C C . SER A 1 174 ? 24.092 27.217 -11.296 1.00 35.88 174 SER A C 1
ATOM 1488 O O . SER A 1 174 ? 24.425 28.377 -11.074 1.00 35.88 174 SER A O 1
ATOM 1490 N N . ILE A 1 175 ? 24.767 26.168 -10.819 1.00 41.62 175 ILE A N 1
ATOM 1491 C CA . ILE A 1 175 ? 25.933 26.298 -9.935 1.00 41.62 175 ILE A CA 1
ATOM 1492 C C . ILE A 1 175 ? 27.061 27.075 -10.632 1.00 41.62 175 ILE A C 1
ATOM 1494 O O . ILE A 1 175 ? 27.596 28.016 -10.051 1.00 41.62 175 ILE A O 1
ATOM 1498 N N . ILE A 1 176 ? 27.377 26.742 -11.890 1.00 39.69 176 ILE A N 1
ATOM 1499 C CA . ILE A 1 176 ? 28.424 27.420 -12.673 1.00 39.69 176 ILE A CA 1
ATOM 1500 C C . ILE A 1 176 ? 28.107 28.912 -12.861 1.00 39.69 176 ILE A C 1
ATOM 1502 O O . ILE A 1 176 ? 28.980 29.754 -12.653 1.00 39.69 176 ILE A O 1
ATOM 1506 N N . ILE A 1 177 ? 26.863 29.254 -13.212 1.00 43.38 177 ILE A N 1
ATOM 1507 C CA . ILE A 1 177 ? 26.426 30.647 -13.388 1.00 43.38 177 ILE A CA 1
ATOM 1508 C C . ILE A 1 177 ? 26.543 31.414 -12.066 1.00 43.38 177 ILE A C 1
ATOM 1510 O O . ILE A 1 177 ? 27.089 32.516 -12.051 1.00 43.38 177 ILE A O 1
ATOM 1514 N N . THR A 1 178 ? 26.104 30.823 -10.950 1.00 40.69 178 THR A N 1
ATOM 1515 C CA . THR A 1 178 ? 26.213 31.448 -9.625 1.00 40.69 178 THR A CA 1
ATOM 1516 C C . THR A 1 178 ? 27.672 31.700 -9.236 1.00 40.69 178 THR A C 1
ATOM 1518 O O . THR A 1 178 ? 27.989 32.785 -8.754 1.00 40.69 178 THR A O 1
ATOM 1521 N N . THR A 1 179 ? 28.585 30.759 -9.496 1.00 41.28 179 THR A N 1
ATOM 1522 C CA . THR A 1 179 ? 30.019 30.947 -9.222 1.00 41.28 179 THR A CA 1
ATOM 1523 C C . THR A 1 179 ? 30.628 32.057 -10.085 1.00 41.28 179 THR A C 1
ATOM 1525 O O . THR A 1 179 ? 31.326 32.919 -9.557 1.00 41.28 179 THR A O 1
ATOM 1528 N N . ILE A 1 180 ? 30.325 32.100 -11.387 1.00 42.84 180 ILE A N 1
ATOM 1529 C CA . ILE A 1 180 ? 30.816 33.154 -12.296 1.00 42.84 180 ILE A CA 1
ATOM 1530 C C . ILE A 1 180 ? 30.302 34.540 -11.872 1.00 42.84 180 ILE A C 1
ATOM 1532 O O . ILE A 1 180 ? 31.058 35.511 -11.897 1.00 42.84 180 ILE A O 1
ATOM 1536 N N . SER A 1 181 ? 29.040 34.645 -11.446 1.00 37.69 181 SER A N 1
ATOM 1537 C CA . SER A 1 181 ? 28.458 35.901 -10.957 1.00 37.69 181 SER A CA 1
ATOM 1538 C C . SER A 1 181 ? 29.126 36.417 -9.680 1.00 37.69 181 SER A C 1
ATOM 1540 O O . SER A 1 181 ? 29.319 37.624 -9.558 1.00 37.69 181 SER A O 1
ATOM 1542 N N . ILE A 1 182 ? 29.520 35.530 -8.761 1.00 43.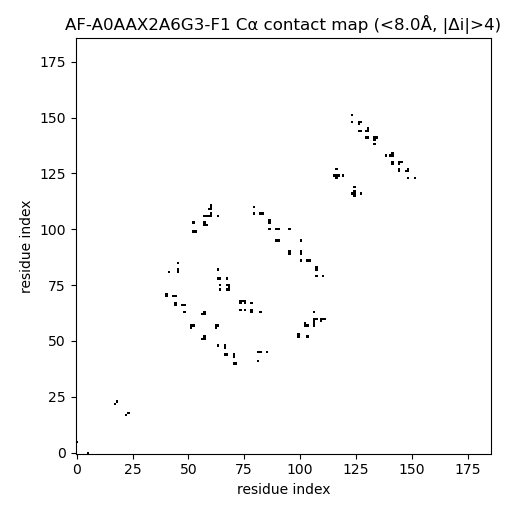34 182 ILE A N 1
ATOM 1543 C CA . ILE A 1 182 ? 30.245 35.905 -7.535 1.00 43.34 182 ILE A CA 1
ATOM 1544 C C . ILE A 1 182 ? 31.641 36.441 -7.878 1.00 43.34 182 ILE A C 1
ATOM 1546 O O . ILE A 1 182 ? 32.029 37.488 -7.373 1.00 43.34 182 ILE A O 1
ATOM 1550 N N . PHE A 1 183 ? 32.366 35.782 -8.787 1.00 43.34 183 PHE A N 1
ATOM 1551 C CA . PHE A 1 183 ? 33.702 36.224 -9.211 1.00 43.34 183 PHE A CA 1
ATOM 1552 C C . PHE A 1 183 ? 33.702 37.527 -10.017 1.00 43.34 183 PHE A C 1
ATOM 1554 O O . PHE A 1 183 ? 34.698 38.235 -10.007 1.00 43.34 183 PHE A O 1
ATOM 1561 N N . LYS A 1 184 ? 32.608 37.857 -10.713 1.00 40.47 184 LYS A N 1
ATOM 1562 C CA . LYS A 1 184 ? 32.465 39.128 -11.443 1.00 40.47 184 LYS A CA 1
ATOM 1563 C C . LYS A 1 184 ? 32.049 40.301 -10.540 1.00 40.47 184 LYS A C 1
ATOM 1565 O O . LYS A 1 184 ? 32.105 41.447 -10.972 1.00 40.47 184 LYS A O 1
ATOM 1570 N N . SER A 1 185 ? 31.580 40.014 -9.325 1.00 41.25 185 SER A N 1
ATOM 1571 C CA . SER A 1 185 ? 31.132 41.006 -8.339 1.00 41.25 185 SER A CA 1
ATOM 1572 C C . SER A 1 185 ? 32.207 41.367 -7.299 1.00 41.25 185 SER A C 1
ATOM 1574 O O . SER A 1 185 ? 31.920 42.165 -6.405 1.00 41.25 185 SER A O 1
ATOM 1576 N N . ILE A 1 186 ? 33.400 40.770 -7.402 1.00 43.94 186 ILE A N 1
ATOM 1577 C CA . ILE A 1 186 ? 34.626 41.088 -6.649 1.00 43.94 186 ILE A CA 1
ATOM 1578 C C . ILE A 1 186 ? 35.553 41.853 -7.591 1.00 43.94 186 ILE A C 1
ATOM 1580 O O . ILE A 1 186 ? 36.131 42.864 -7.140 1.00 43.94 186 ILE A O 1
#

Radius of gyration: 25.55 Å; Cα contacts (8 Å, |Δi|>4): 83; chains: 1; bounding box: 67×63×52 Å

Secondary structure (DSSP, 8-state):
--HHHHHHHHHHHHHHHHIIIIIHHHHHHHHHHHHHHHHHHHHHHHHHHHHHHHTT---SHHHHHHHHHHHSSS--TTHHHHHHHHHHHHHT-SS--HHHHHHHHHHHHT-----TTTTS-HHHHHHHHHHHHHTTT-HHHHHHHHHHHHHHHHHHHHHHHHHHHHHHHHHHHHHHHHHHHHHH--

Organism: NCBI:txid663364

pLDDT: mean 71.33, std 16.06, range [35.88, 93.56]

Foldseek 3Di:
DDPVVVVVVCVVVVVVVCCCVPVVVVVVVVVVVVVVLVVVLLVQLLVQVVVCLVVVNQQALVVLQVSSCVSDPNDCPCSLVSLVVSLVVQVVDPPRDPVSSVSSVVRSVRNPPPQVCVVPPPVLSVLVVQLVVCVPPPPVSNVVSVVVNVVVVVVVVVVVVVVVVVVVVVVVVVVVVVVVVVVVVD